Protein AF-A0A7V9NU91-F1 (afdb_monomer)

Secondary structure (DSSP, 8-state):
-GGGTTPPPP-EEEEEBTEEEETT--EEE-TTHHHHT-TT-BS-HHHHHHHHHHHHH-S----SS---HHHHHHT-HHHHHHHHHHTTTS------HHHHHHHHHHHHHHHHTT-HHHHHHHHHHHHHH--SHHHHHHHHHHHHHHHHHTT-HHHHHHHHHHHHH-TT--HHHHHHHHHHHHHHHHHTT-THHHHHHHHHHHHHTTSS-HHHHHHHHHHHHHHHHHTT-TTHHHHHHHHHHHHHHTT---HHHHHHHHHHHS-GGGSPP-

Solvent-accessible surface area (backbone atoms only — not comparable to full-atom values): 14140 Å² total; per-residue (Å²): 119,81,80,54,79,84,53,81,80,82,56,70,69,50,57,51,50,58,31,39,24,32,77,88,67,53,76,39,78,48,88,54,24,84,83,67,71,36,79,91,32,36,80,47,63,72,59,54,51,52,51,50,58,42,47,76,74,54,81,78,76,67,69,85,92,46,84,54,71,66,62,52,59,75,49,33,68,69,58,48,56,48,39,74,73,74,52,70,94,69,67,80,77,86,81,46,73,65,52,40,49,49,31,34,52,50,13,50,50,31,34,45,72,62,41,38,72,60,11,38,53,30,24,50,54,25,44,73,65,49,84,46,40,42,46,39,2,42,28,22,2,52,37,0,37,34,27,9,53,66,70,35,38,67,58,0,40,56,24,13,52,52,9,64,69,30,88,50,43,54,74,64,24,46,48,35,10,44,48,6,33,18,25,19,27,14,34,68,72,34,71,65,13,53,59,45,24,53,50,41,35,56,55,24,68,76,50,91,46,63,65,54,34,22,50,23,31,41,51,34,15,24,31,25,52,43,65,66,44,94,59,19,67,58,35,40,51,55,17,50,52,42,34,56,76,67,72,57,91,57,69,35,53,57,55,41,47,39,57,16,5,36,28,79,95,73,56,79,87,129

Structure (mmCIF, N/CA/C/O backbone):
data_AF-A0A7V9NU91-F1
#
_entry.id   AF-A0A7V9NU91-F1
#
loop_
_atom_site.group_PDB
_atom_site.id
_atom_site.type_symbol
_atom_site.label_atom_id
_atom_site.label_alt_id
_atom_site.label_comp_id
_atom_site.label_asym_id
_atom_site.label_entity_id
_atom_site.label_seq_id
_atom_site.pdbx_PDB_ins_code
_atom_site.Cartn_x
_atom_site.Cartn_y
_atom_site.Cartn_z
_atom_site.occupancy
_atom_site.B_iso_or_equiv
_atom_site.auth_seq_id
_atom_site.auth_comp_id
_atom_site.auth_asym_id
_atom_site.auth_atom_id
_atom_site.pdbx_PDB_model_num
ATOM 1 N N . MET A 1 1 ? -3.999 -12.956 32.730 1.00 48.31 1 MET A N 1
ATOM 2 C CA . MET A 1 1 ? -5.419 -13.282 32.464 1.00 48.31 1 MET A CA 1
ATOM 3 C C . MET A 1 1 ? -6.123 -14.017 33.615 1.00 48.31 1 MET A C 1
ATOM 5 O O . MET A 1 1 ? -7.341 -14.080 33.573 1.00 48.31 1 MET A O 1
ATOM 9 N N . SER A 1 2 ? -5.440 -14.523 34.657 1.00 52.78 2 SER A N 1
ATOM 10 C CA . SER A 1 2 ? -6.102 -15.233 35.776 1.00 52.78 2 SER A CA 1
ATOM 11 C C . SER A 1 2 ? -7.058 -14.370 36.614 1.00 52.78 2 SER A C 1
ATOM 13 O O . SER A 1 2 ? -7.937 -14.907 37.266 1.00 52.78 2 SER A O 1
ATOM 15 N N . THR A 1 3 ? -6.930 -13.043 36.563 1.00 48.91 3 THR A N 1
ATOM 16 C CA . THR A 1 3 ? -7.790 -12.074 37.261 1.00 48.91 3 THR A CA 1
ATOM 17 C C . THR A 1 3 ? -9.171 -11.861 36.628 1.00 48.91 3 THR A C 1
ATOM 19 O O . THR A 1 3 ? -9.983 -11.156 37.212 1.00 48.91 3 THR A O 1
ATOM 22 N N . TYR A 1 4 ? -9.461 -12.445 35.458 1.00 56.25 4 TYR A N 1
ATOM 23 C CA . TYR A 1 4 ? -10.773 -12.319 34.802 1.00 56.25 4 TYR A CA 1
ATOM 24 C C . TYR A 1 4 ? -11.750 -13.445 35.155 1.00 56.25 4 TYR A C 1
ATOM 26 O O . TYR A 1 4 ? -12.943 -13.283 34.938 1.00 56.25 4 TYR A O 1
ATOM 34 N N . ALA A 1 5 ? -11.262 -14.575 35.677 1.00 59.97 5 ALA A N 1
ATOM 35 C CA . ALA A 1 5 ? -12.090 -15.760 35.906 1.00 59.97 5 ALA A CA 1
ATOM 36 C C . ALA A 1 5 ? -13.150 -15.554 37.003 1.00 59.97 5 ALA A C 1
ATOM 38 O O . ALA A 1 5 ? -14.233 -16.122 36.908 1.00 59.97 5 ALA A O 1
ATOM 39 N N . ASP A 1 6 ? -12.851 -14.705 37.990 1.00 73.19 6 ASP A N 1
ATOM 40 C CA . ASP A 1 6 ? -13.731 -14.430 39.132 1.00 73.19 6 ASP A CA 1
ATOM 41 C C . ASP A 1 6 ? -14.497 -13.097 38.998 1.00 73.19 6 ASP A C 1
ATOM 43 O O . ASP A 1 6 ? -15.327 -12.767 39.845 1.00 73.19 6 ASP A O 1
ATOM 47 N N . ASN A 1 7 ? -14.238 -12.318 37.939 1.00 70.69 7 ASN A N 1
ATOM 48 C CA . ASN A 1 7 ? -14.927 -11.052 37.696 1.00 70.69 7 ASN A CA 1
ATOM 49 C C . ASN A 1 7 ? -16.225 -11.299 36.926 1.00 70.69 7 ASN A C 1
ATOM 51 O O . ASN A 1 7 ? -16.202 -11.772 35.790 1.00 70.69 7 ASN A O 1
ATOM 55 N N . ALA A 1 8 ? -17.357 -10.897 37.504 1.00 77.06 8 ALA A N 1
ATOM 56 C CA . ALA A 1 8 ? -18.578 -10.729 36.729 1.00 77.06 8 ALA A CA 1
ATOM 57 C C . ALA A 1 8 ? -18.380 -9.539 35.766 1.00 77.06 8 ALA A C 1
ATOM 59 O O . ALA A 1 8 ? -18.086 -8.434 36.234 1.00 77.06 8 ALA A O 1
ATOM 60 N N . PRO A 1 9 ? -18.481 -9.731 34.439 1.00 80.62 9 PRO A N 1
ATOM 61 C CA . PRO A 1 9 ? -18.325 -8.634 33.497 1.00 80.62 9 PRO A CA 1
ATOM 62 C C . PRO A 1 9 ? -19.474 -7.639 33.668 1.00 80.62 9 PRO A C 1
ATOM 64 O O . PRO A 1 9 ? -20.643 -8.020 33.655 1.00 80.62 9 PRO A O 1
ATOM 67 N N . LEU A 1 10 ? -19.136 -6.356 33.794 1.00 87.06 10 LEU A N 1
ATOM 68 C CA . LEU A 1 10 ? -20.121 -5.284 33.712 1.00 87.06 10 LEU A CA 1
ATOM 69 C C . LEU A 1 10 ? -20.549 -5.136 32.252 1.00 87.06 10 LEU A C 1
ATOM 71 O O . LEU A 1 10 ? -19.726 -4.838 31.384 1.00 87.06 10 LEU A O 1
ATOM 75 N N . ILE A 1 11 ? -21.832 -5.366 31.981 1.00 92.00 11 ILE A N 1
ATOM 76 C CA . ILE A 1 11 ? -22.403 -5.198 30.646 1.00 92.00 11 ILE A CA 1
ATOM 77 C C . ILE A 1 11 ? -22.928 -3.770 30.542 1.00 92.00 11 ILE A C 1
ATOM 79 O O . ILE A 1 11 ? -23.985 -3.450 31.079 1.00 92.00 11 ILE A O 1
ATOM 83 N N . ILE A 1 12 ? -22.160 -2.905 29.883 1.00 94.81 12 ILE A N 1
ATOM 84 C CA . ILE A 1 12 ? -22.521 -1.498 29.693 1.00 94.81 12 ILE A CA 1
ATOM 85 C C . ILE A 1 12 ? -23.554 -1.377 28.567 1.00 94.81 12 ILE A C 1
ATOM 87 O O . ILE A 1 12 ? -23.299 -1.814 27.447 1.00 94.81 12 ILE A O 1
ATOM 91 N N . GLU A 1 13 ? -24.712 -0.783 28.859 1.00 96.25 13 GLU A N 1
ATOM 92 C CA . GLU A 1 13 ? -25.796 -0.554 27.892 1.00 96.25 13 GLU A CA 1
ATOM 93 C C . GLU A 1 13 ? -25.647 0.804 27.192 1.00 96.25 13 GLU A C 1
ATOM 95 O O . GLU A 1 13 ? -25.830 0.918 25.979 1.00 96.25 13 GLU A O 1
ATOM 100 N N . ARG A 1 14 ? -25.329 1.854 27.956 1.00 96.50 14 ARG A N 1
ATOM 101 C CA . ARG A 1 14 ? -25.231 3.231 27.453 1.00 96.50 14 ARG A CA 1
ATOM 102 C C . ARG A 1 14 ? -24.254 4.057 28.285 1.00 96.50 14 ARG A C 1
ATOM 104 O O . ARG A 1 14 ? -23.753 3.604 29.308 1.00 96.50 14 ARG A O 1
ATOM 111 N N . ALA A 1 15 ? -23.997 5.286 27.860 1.00 96.75 15 ALA A N 1
ATOM 112 C CA . ALA A 1 15 ? -23.118 6.213 28.562 1.00 96.75 15 ALA A CA 1
ATOM 113 C C . ALA A 1 15 ? -23.632 7.651 28.423 1.00 96.75 15 ALA A C 1
ATOM 115 O O . ALA A 1 15 ? -24.347 7.959 27.470 1.00 96.75 15 ALA A O 1
ATOM 116 N N . GLU A 1 16 ? -23.297 8.522 29.370 1.00 95.31 16 GLU A N 1
ATOM 117 C CA . GLU A 1 16 ? -23.723 9.925 29.384 1.00 95.31 16 GLU A CA 1
ATOM 118 C C . GLU A 1 16 ? -22.664 10.782 30.081 1.00 95.31 16 GLU A C 1
ATOM 120 O O . GLU A 1 16 ? -22.310 10.537 31.237 1.00 95.31 16 GLU A O 1
ATOM 125 N N . GLY A 1 17 ? -22.152 11.807 29.395 1.00 94.38 17 GLY A N 1
ATOM 126 C CA . GLY A 1 17 ? -21.187 12.732 29.980 1.00 94.38 17 GLY A CA 1
ATOM 127 C C . GLY A 1 17 ? -19.905 12.016 30.404 1.00 94.38 17 GLY A C 1
ATOM 128 O O . GLY A 1 17 ? -19.061 11.710 29.575 1.00 94.38 17 GLY A O 1
ATOM 129 N N . ARG A 1 18 ? -19.722 11.759 31.700 1.00 95.69 18 ARG A N 1
ATOM 130 C CA . ARG A 1 18 ? -18.534 11.061 32.235 1.00 95.69 18 ARG A CA 1
ATOM 131 C C . ARG A 1 18 ? -18.875 9.716 32.868 1.00 95.69 18 ARG A C 1
ATOM 133 O O . ARG A 1 18 ? -18.060 9.172 33.602 1.00 95.69 18 ARG A O 1
ATOM 140 N N . GLU A 1 19 ? -20.073 9.199 32.622 1.00 97.00 19 GLU A N 1
ATOM 141 C CA . GLU A 1 19 ? -20.566 7.990 33.271 1.00 97.00 19 GLU A CA 1
ATOM 142 C C . GLU A 1 19 ? -20.920 6.895 32.263 1.00 97.00 19 GLU A C 1
ATOM 144 O O . GLU A 1 19 ? -21.490 7.165 31.204 1.00 97.00 19 GLU A O 1
ATOM 149 N N . LEU A 1 20 ? -20.616 5.653 32.632 1.00 96.75 20 LEU A N 1
ATOM 150 C CA . LEU A 1 20 ? -21.100 4.433 31.989 1.00 96.75 20 LEU A CA 1
ATOM 151 C C . LEU A 1 20 ? -22.319 3.924 32.762 1.00 96.75 20 LEU A C 1
ATOM 153 O O . LEU A 1 20 ? -22.364 4.030 33.988 1.00 96.75 20 LEU A O 1
ATOM 157 N N . ILE A 1 21 ? -23.298 3.372 32.053 1.00 97.44 21 ILE A N 1
ATOM 158 C CA . ILE A 1 21 ? -24.550 2.870 32.619 1.00 97.44 21 ILE A CA 1
ATOM 159 C C . ILE A 1 21 ? -24.715 1.416 32.185 1.00 97.44 21 ILE A C 1
ATOM 161 O O . ILE A 1 21 ? -24.756 1.128 30.986 1.00 97.44 21 ILE A O 1
ATOM 165 N N . ASP A 1 22 ? -24.771 0.502 33.149 1.00 96.56 22 ASP A N 1
ATOM 166 C CA . ASP A 1 22 ? -24.968 -0.920 32.865 1.00 96.56 22 ASP A CA 1
ATOM 167 C C . ASP A 1 22 ? -26.431 -1.270 32.547 1.00 96.56 22 ASP A C 1
ATOM 169 O O . ASP A 1 22 ? -27.337 -0.441 32.660 1.00 96.56 22 ASP A O 1
ATOM 173 N N . VAL A 1 23 ? -26.652 -2.515 32.123 1.00 96.12 23 VAL A N 1
ATOM 174 C CA . VAL A 1 23 ? -27.981 -3.067 31.799 1.00 96.12 23 VAL A CA 1
ATOM 175 C C . VAL A 1 23 ? -28.950 -3.113 32.988 1.00 96.12 23 VAL A C 1
ATOM 177 O O . VAL A 1 23 ? -30.158 -3.196 32.775 1.00 96.12 23 VAL A O 1
ATOM 180 N N . ASP A 1 24 ? -28.446 -3.028 34.221 1.00 94.81 24 ASP A N 1
ATOM 181 C CA . ASP A 1 24 ? -29.249 -2.976 35.447 1.00 94.81 24 ASP A CA 1
ATOM 182 C C . ASP A 1 24 ? -29.538 -1.523 35.885 1.00 94.81 24 ASP A C 1
ATOM 184 O O . ASP A 1 24 ? -30.288 -1.279 36.834 1.00 94.81 24 ASP A O 1
ATOM 188 N N . GLY A 1 25 ? -28.978 -0.537 35.174 1.00 95.69 25 GLY A N 1
ATOM 189 C CA . GLY A 1 25 ? -29.145 0.892 35.423 1.00 95.69 25 GLY A CA 1
ATOM 190 C C . GLY A 1 25 ? -28.154 1.495 36.424 1.00 95.69 25 GLY A C 1
ATOM 191 O O . GLY A 1 25 ? -28.313 2.667 36.784 1.00 95.69 25 GLY A O 1
ATOM 192 N N . ASN A 1 26 ? -27.133 0.754 36.867 1.00 96.62 26 ASN A N 1
ATOM 193 C CA . ASN A 1 26 ? -26.081 1.291 37.730 1.00 96.62 26 ASN A CA 1
ATOM 194 C C . ASN A 1 26 ? -25.188 2.255 36.941 1.00 96.62 26 ASN A C 1
ATOM 196 O O . ASN A 1 26 ? -24.849 1.999 35.786 1.00 96.62 26 ASN A O 1
ATOM 200 N N . ARG A 1 27 ? -24.787 3.362 37.578 1.00 97.38 27 ARG A N 1
ATOM 201 C CA . ARG A 1 27 ? -23.930 4.399 36.980 1.00 97.38 27 ARG A CA 1
ATOM 202 C C . ARG A 1 27 ? -22.513 4.312 37.541 1.00 97.38 27 ARG A C 1
ATOM 204 O O . ARG A 1 27 ? -22.329 4.197 38.753 1.00 97.38 27 ARG A O 1
ATOM 211 N N . TYR A 1 28 ? -21.522 4.428 36.665 1.00 95.81 28 TYR A N 1
ATOM 212 C CA . TYR A 1 28 ? -20.102 4.347 36.997 1.00 95.81 28 TYR A CA 1
ATOM 213 C C . TYR A 1 28 ? -19.362 5.544 36.416 1.00 95.81 28 TYR A C 1
ATOM 215 O O . TYR A 1 28 ? -19.435 5.775 35.214 1.00 95.81 28 TYR A O 1
ATOM 223 N N . LEU A 1 29 ? -18.600 6.269 37.237 1.00 96.62 29 LEU A N 1
ATOM 224 C CA . LEU A 1 29 ? -17.681 7.290 36.736 1.00 96.62 29 LEU A CA 1
ATOM 225 C C . LEU A 1 29 ? -16.592 6.633 35.881 1.00 96.62 29 LEU A C 1
ATOM 227 O O . LEU A 1 29 ? -15.808 5.820 36.373 1.00 96.62 29 LEU A O 1
ATOM 231 N N . ASP A 1 30 ? -16.494 7.048 34.624 1.00 95.56 30 ASP A N 1
ATOM 232 C CA . ASP A 1 30 ? -15.422 6.643 33.727 1.00 95.56 30 ASP A CA 1
ATOM 233 C C . ASP A 1 30 ? -14.174 7.501 33.961 1.00 95.56 30 ASP A C 1
ATOM 235 O O . ASP A 1 30 ? -13.886 8.472 33.257 1.00 95.56 30 ASP A O 1
ATOM 239 N N . ALA A 1 31 ? -13.422 7.140 34.998 1.00 91.25 31 ALA A N 1
ATOM 240 C CA . ALA A 1 31 ? -12.224 7.865 35.409 1.00 91.25 31 ALA A CA 1
ATOM 241 C C . ALA A 1 31 ? -11.015 7.662 34.475 1.00 91.25 31 ALA A C 1
ATOM 243 O O . ALA A 1 31 ? -9.974 8.282 34.690 1.00 91.25 31 ALA A O 1
ATOM 244 N N . ILE A 1 32 ? -11.130 6.800 33.459 1.00 87.06 32 ILE A N 1
ATOM 245 C CA . ILE A 1 32 ? -10.048 6.497 32.511 1.00 87.06 32 ILE A CA 1
ATOM 246 C C . ILE A 1 32 ? -10.442 6.775 31.059 1.00 87.06 32 ILE A C 1
ATOM 248 O O . ILE A 1 32 ? -9.720 6.371 30.151 1.00 87.06 32 ILE A O 1
ATOM 252 N N . SER A 1 33 ? -11.573 7.450 30.824 1.00 87.00 33 SER A N 1
ATOM 253 C CA . SER A 1 33 ? -12.079 7.762 29.478 1.00 87.00 33 SER A CA 1
ATOM 254 C C . SER A 1 33 ? -12.135 6.531 28.563 1.00 87.00 33 SER A C 1
ATOM 256 O O . SER A 1 33 ? -11.692 6.587 27.415 1.00 87.00 33 SER A O 1
ATOM 258 N N . SER A 1 34 ? -12.595 5.400 29.108 1.00 83.62 34 SER A N 1
ATOM 259 C CA . SER A 1 34 ? -12.756 4.129 28.397 1.00 83.62 34 SER A CA 1
ATOM 260 C C . SER A 1 34 ? -11.503 3.734 27.614 1.00 83.62 34 SER A C 1
ATOM 262 O O . SER A 1 34 ? -11.552 3.500 26.412 1.00 83.62 34 SER A O 1
ATOM 264 N N . LEU A 1 35 ? -10.371 3.664 28.325 1.00 83.00 35 LEU A N 1
ATOM 265 C CA . LEU A 1 35 ? -9.021 3.484 27.769 1.00 83.00 35 LEU A CA 1
ATOM 266 C C . LEU A 1 35 ? -8.504 4.708 27.003 1.00 83.00 35 LEU A C 1
ATOM 268 O O . LEU A 1 35 ? -7.857 4.579 25.968 1.00 83.00 35 LEU A O 1
ATOM 272 N N . TRP A 1 36 ? -8.722 5.893 27.572 1.00 83.56 36 TRP A N 1
ATOM 273 C CA . TRP A 1 36 ? -8.162 7.170 27.120 1.00 83.56 36 TRP A CA 1
ATOM 274 C C . TRP A 1 36 ? -8.704 7.681 25.776 1.00 83.56 36 TRP A C 1
ATOM 276 O O . TRP A 1 36 ? -8.143 8.624 25.225 1.00 83.56 36 TRP A O 1
ATOM 286 N N . VAL A 1 37 ? -9.798 7.109 25.259 1.00 75.06 37 VAL A N 1
ATOM 287 C CA . VAL A 1 37 ? -10.361 7.457 23.939 1.00 75.06 37 VAL A CA 1
ATOM 288 C C . VAL A 1 37 ? -11.540 8.431 24.006 1.00 75.06 37 VAL A C 1
ATOM 290 O O . VAL A 1 37 ? -11.790 9.149 23.044 1.00 75.06 37 VAL A O 1
ATOM 293 N N . THR A 1 38 ? -12.251 8.517 25.135 1.00 87.19 38 THR A N 1
ATOM 294 C CA . THR A 1 38 ? -13.424 9.402 25.298 1.00 87.19 38 THR A CA 1
ATOM 295 C C . THR A 1 38 ? -13.102 10.634 26.146 1.00 87.19 38 THR A C 1
ATOM 297 O O . THR A 1 38 ? -13.771 10.919 27.140 1.00 87.19 38 THR A O 1
ATOM 300 N N . THR A 1 39 ? -12.047 11.367 25.787 1.00 87.31 39 THR A N 1
ATOM 301 C CA . THR A 1 39 ? -11.505 12.485 26.590 1.00 87.31 39 THR A CA 1
ATOM 302 C C . THR A 1 39 ? -12.476 13.657 26.763 1.00 87.31 39 THR A C 1
ATOM 304 O O . THR A 1 39 ? -12.453 14.334 27.792 1.00 87.31 39 THR A O 1
ATOM 307 N N . LEU A 1 40 ? -13.365 13.876 25.791 1.00 89.62 40 LEU A N 1
ATOM 308 C CA . LEU A 1 40 ? -14.430 14.886 25.856 1.00 89.62 40 LEU A CA 1
ATOM 309 C C . LEU A 1 40 ? -15.681 14.397 26.608 1.00 89.62 40 LEU A C 1
ATOM 311 O O . LEU A 1 40 ? -16.587 15.184 26.879 1.00 89.62 40 LEU A O 1
ATOM 315 N N . GLY A 1 41 ? -15.711 13.119 26.990 1.00 91.75 41 GLY A N 1
ATOM 316 C CA . GLY A 1 41 ? -16.874 12.438 27.540 1.00 91.75 41 GLY A CA 1
ATOM 317 C C . GLY A 1 41 ? -17.636 11.611 26.503 1.00 91.75 41 GLY A C 1
ATOM 318 O O . GLY A 1 41 ? -17.315 11.575 25.317 1.00 91.75 41 GLY A O 1
ATOM 319 N N . HIS A 1 42 ? -18.651 10.911 26.988 1.00 96.12 42 HIS A N 1
ATOM 320 C CA . HIS A 1 42 ? -19.539 10.045 26.228 1.00 96.12 42 HIS A CA 1
ATOM 321 C C . HIS A 1 42 ? -20.731 10.816 25.664 1.00 96.12 42 HIS A C 1
ATOM 323 O O . HIS A 1 42 ? -21.287 11.680 26.346 1.00 96.12 42 HIS A O 1
ATOM 329 N N . ARG A 1 43 ? -21.173 10.429 24.457 1.00 94.88 43 ARG A N 1
ATOM 330 C CA . ARG A 1 43 ? -22.374 10.961 23.778 1.00 94.88 43 ARG A CA 1
ATOM 331 C C . ARG A 1 43 ? -22.361 12.492 23.639 1.00 94.88 43 ARG A C 1
ATOM 333 O O . ARG A 1 43 ? -23.333 13.161 23.978 1.00 94.88 43 ARG A O 1
ATOM 340 N N . VAL A 1 44 ? -21.238 13.044 23.177 1.00 96.00 44 VAL A N 1
ATOM 341 C CA . VAL A 1 44 ? -21.111 14.477 22.875 1.00 96.00 44 VAL A CA 1
ATOM 342 C C . VAL A 1 44 ? -22.043 14.806 21.698 1.00 96.00 44 VAL A C 1
ATOM 344 O O . VAL A 1 44 ? -21.810 14.263 20.613 1.00 96.00 44 VAL A O 1
ATOM 347 N N . PRO A 1 45 ? -23.082 15.648 21.878 1.00 94.38 45 PRO A N 1
ATOM 348 C CA . PRO A 1 45 ? -24.110 15.872 20.858 1.00 94.38 45 PRO A CA 1
ATOM 349 C C . PRO A 1 45 ? -23.542 16.280 19.498 1.00 94.38 45 PRO A C 1
ATOM 351 O O . PRO A 1 45 ? -23.924 15.716 18.478 1.00 94.38 45 PRO A O 1
ATOM 354 N N . GLU A 1 46 ? -22.562 17.181 19.490 1.00 92.50 46 GLU A N 1
ATOM 355 C CA . GLU A 1 46 ? -21.929 17.689 18.275 1.00 92.50 46 GLU A CA 1
ATOM 356 C C . GLU A 1 46 ? -21.190 16.588 17.496 1.00 92.50 46 GLU A C 1
ATOM 358 O O . GLU A 1 46 ? -21.241 16.561 16.267 1.00 92.50 46 GLU A O 1
ATOM 363 N N . LEU A 1 47 ? -20.532 15.653 18.195 1.00 92.19 47 LEU A N 1
ATOM 364 C CA . LEU A 1 47 ? -19.833 14.526 17.562 1.00 92.19 47 LEU A CA 1
ATOM 365 C C . LEU A 1 47 ? -20.813 13.474 17.044 1.00 92.19 47 LEU A C 1
ATOM 367 O O . LEU A 1 47 ? -20.622 12.922 15.961 1.00 92.19 47 LEU A O 1
ATOM 371 N N . ASP A 1 48 ? -21.865 13.203 17.814 1.00 95.50 48 ASP A N 1
ATOM 372 C CA . ASP A 1 48 ? -22.911 12.268 17.416 1.00 95.50 48 ASP A CA 1
ATOM 373 C C . ASP A 1 48 ? -23.655 12.750 16.167 1.00 95.50 48 ASP A C 1
ATOM 375 O O . ASP A 1 48 ? -23.943 11.951 15.275 1.00 95.50 48 ASP A O 1
ATOM 379 N N . ASP A 1 49 ? -23.962 14.045 16.096 1.00 96.38 49 ASP A N 1
ATOM 380 C CA . ASP A 1 49 ? -24.649 14.642 14.953 1.00 96.38 49 ASP A CA 1
ATOM 381 C C . ASP A 1 49 ? -23.751 14.662 13.712 1.00 96.38 49 ASP A C 1
ATOM 383 O O . ASP A 1 49 ? -24.199 14.245 12.644 1.00 96.38 49 ASP A O 1
ATOM 387 N N . ALA A 1 50 ? -22.468 15.016 13.855 1.00 89.06 50 ALA A N 1
ATOM 388 C CA . ALA A 1 50 ? -21.502 14.946 12.757 1.00 89.06 50 ALA A CA 1
ATOM 389 C C . ALA A 1 50 ? -21.342 13.514 12.208 1.00 89.06 50 ALA A C 1
ATOM 391 O O . ALA A 1 50 ? -21.298 13.311 10.991 1.00 89.06 50 ALA A O 1
ATOM 392 N N . LEU A 1 51 ? -21.302 12.507 13.091 1.00 92.94 51 LEU A N 1
ATOM 393 C CA . LEU A 1 51 ? -21.240 11.101 12.691 1.00 92.94 51 LEU A CA 1
ATOM 394 C C . LEU A 1 51 ? -22.494 10.682 11.913 1.00 92.94 51 LEU A C 1
ATOM 396 O O . LEU A 1 51 ? -22.370 10.054 10.860 1.00 92.94 51 LEU A O 1
ATOM 400 N N . ARG A 1 52 ? -23.691 11.030 12.405 1.00 96.62 52 ARG A N 1
ATOM 401 C CA . ARG A 1 52 ? -24.956 10.732 11.710 1.00 96.62 52 ARG A CA 1
ATOM 402 C C . ARG A 1 52 ? -25.006 11.398 10.343 1.00 96.62 52 ARG A C 1
ATOM 404 O O . ARG A 1 52 ? -25.264 10.718 9.358 1.00 96.62 52 ARG A O 1
ATOM 411 N N . GLU A 1 53 ? -24.672 12.684 10.270 1.00 94.25 53 GLU A N 1
ATOM 412 C CA . GLU A 1 53 ? -24.658 13.436 9.013 1.00 94.25 53 GLU A CA 1
ATOM 413 C C . GLU A 1 53 ? -23.679 12.832 7.995 1.00 94.25 53 GLU A C 1
ATOM 415 O O . GLU A 1 53 ? -23.940 12.813 6.789 1.00 94.25 53 GLU A O 1
ATOM 420 N N . GLN A 1 54 ? -22.528 12.335 8.453 1.00 90.62 54 GLN A N 1
ATOM 421 C CA . GLN A 1 54 ? -21.588 11.646 7.576 1.00 90.62 54 GLN A CA 1
ATOM 422 C C . GLN A 1 54 ? -22.147 10.301 7.100 1.00 90.62 54 GLN A C 1
ATOM 424 O O . GLN A 1 54 ? -22.090 10.019 5.905 1.00 90.62 54 GLN A O 1
ATOM 429 N N . VAL A 1 55 ? -22.714 9.487 7.993 1.00 96.19 55 VAL A N 1
ATOM 430 C CA . VAL A 1 55 ? -23.256 8.163 7.644 1.00 96.19 55 VAL A CA 1
ATOM 431 C C . VAL A 1 55 ? -24.473 8.260 6.720 1.00 96.19 55 VAL A C 1
ATOM 433 O O . VAL A 1 55 ? -24.583 7.450 5.799 1.00 96.19 55 VAL A O 1
ATOM 436 N N . ASP A 1 56 ? -25.320 9.277 6.894 1.00 96.00 56 ASP A N 1
ATOM 437 C CA . ASP A 1 56 ? -26.458 9.560 6.007 1.00 96.00 56 ASP A CA 1
ATOM 438 C C . ASP A 1 56 ? -26.013 9.903 4.575 1.00 96.00 56 ASP A C 1
ATOM 440 O O . ASP A 1 56 ? -26.752 9.669 3.617 1.00 96.00 56 ASP A O 1
ATOM 444 N N . ARG A 1 57 ? -24.793 10.433 4.411 1.00 90.88 57 ARG A N 1
ATOM 445 C CA . ARG A 1 57 ? -24.175 10.670 3.099 1.00 90.88 57 ARG A CA 1
ATOM 446 C C . ARG A 1 57 ? -23.480 9.418 2.576 1.00 90.88 57 ARG A C 1
ATOM 448 O O . ARG A 1 57 ? -23.768 8.968 1.469 1.00 90.88 57 ARG A O 1
ATOM 455 N N . ILE A 1 58 ? -22.525 8.896 3.345 1.00 87.88 58 ILE A N 1
ATOM 456 C CA . ILE A 1 58 ? -21.724 7.717 3.013 1.00 87.88 58 ILE A CA 1
ATOM 457 C C . ILE A 1 58 ? -20.988 7.187 4.253 1.00 87.88 58 ILE A C 1
ATOM 459 O O . ILE A 1 58 ? -20.210 7.898 4.890 1.00 87.88 58 ILE A O 1
ATOM 463 N N . ALA A 1 59 ? -21.174 5.900 4.558 1.00 87.31 59 ALA A N 1
ATOM 464 C CA . ALA A 1 59 ? -20.475 5.237 5.662 1.00 87.31 59 ALA A CA 1
ATOM 465 C C . ALA A 1 59 ? -19.010 4.893 5.333 1.00 87.31 59 ALA A C 1
ATOM 467 O O . ALA A 1 59 ? -18.155 4.906 6.214 1.00 87.31 59 ALA A O 1
ATOM 468 N N . HIS A 1 60 ? -18.713 4.570 4.071 1.00 86.56 60 HIS A N 1
ATOM 469 C CA . HIS A 1 60 ? -17.366 4.228 3.626 1.00 86.56 60 HIS A CA 1
ATOM 470 C C . HIS A 1 60 ? -17.185 4.504 2.132 1.00 86.56 60 HIS A C 1
ATOM 472 O O . HIS A 1 60 ? -18.032 4.143 1.317 1.00 86.56 60 HIS A O 1
ATOM 478 N N . SER A 1 61 ? -16.042 5.086 1.784 1.00 74.00 61 SER A N 1
ATOM 479 C CA . SER A 1 61 ? -15.482 5.085 0.433 1.00 74.00 61 SER A CA 1
ATOM 480 C C . SER A 1 61 ? -14.032 4.642 0.545 1.00 74.00 61 SER A C 1
ATOM 482 O O . SER A 1 61 ? -13.359 4.971 1.524 1.00 74.00 61 SER A O 1
ATOM 484 N N . THR A 1 62 ? -13.561 3.874 -0.434 1.00 66.50 62 THR A N 1
ATOM 485 C CA . THR A 1 62 ? -12.147 3.506 -0.485 1.00 66.50 62 THR A CA 1
ATOM 486 C C . THR A 1 62 ? -11.289 4.763 -0.625 1.00 66.50 62 THR A C 1
ATOM 488 O O . THR A 1 62 ? -11.675 5.688 -1.334 1.00 66.50 62 THR A O 1
ATOM 491 N N . LEU A 1 63 ? -10.126 4.788 0.024 1.00 59.75 63 LEU A N 1
ATOM 492 C CA . LEU A 1 63 ? -9.080 5.788 -0.225 1.00 59.75 63 LEU A CA 1
ATOM 493 C C . LEU A 1 63 ? -8.003 5.262 -1.192 1.00 59.75 63 LEU A C 1
ATOM 495 O O . LEU A 1 63 ? -6.992 5.913 -1.429 1.00 59.75 63 LEU A O 1
ATOM 499 N N . LEU A 1 64 ? -8.225 4.085 -1.790 1.00 52.00 64 LEU A N 1
ATOM 500 C CA . LEU A 1 64 ? -7.362 3.513 -2.824 1.00 52.00 64 LEU A CA 1
ATOM 501 C C . LEU A 1 64 ? -7.685 4.175 -4.172 1.00 52.00 64 LEU A C 1
ATOM 503 O O . LEU A 1 64 ? -8.538 3.692 -4.916 1.00 52.00 64 LEU A O 1
ATOM 507 N N . GLY A 1 65 ? -7.061 5.328 -4.430 1.00 41.19 65 GLY A N 1
ATOM 508 C CA . GLY A 1 65 ? -7.239 6.120 -5.658 1.00 41.19 65 GLY A CA 1
ATOM 509 C C . GLY A 1 65 ? -8.445 7.069 -5.657 1.00 41.19 65 GLY A C 1
ATOM 510 O O . GLY A 1 65 ? -8.680 7.757 -6.643 1.00 41.19 65 GLY A O 1
ATOM 511 N N . ASN A 1 66 ? -9.196 7.136 -4.554 1.00 54.44 66 ASN A N 1
ATOM 512 C CA . ASN A 1 66 ? -10.335 8.037 -4.367 1.00 54.44 66 ASN A CA 1
ATOM 513 C C . ASN A 1 66 ? -10.152 8.873 -3.088 1.00 54.44 66 ASN A C 1
ATOM 515 O O . ASN A 1 66 ? -9.312 8.564 -2.246 1.00 54.44 66 ASN A O 1
ATOM 519 N N . GLY A 1 67 ? -10.958 9.921 -2.921 1.00 63.03 67 GLY A N 1
ATOM 520 C CA . GLY A 1 67 ? -10.995 10.747 -1.711 1.00 63.03 67 GLY A CA 1
ATOM 521 C C . GLY A 1 67 ? -12.416 10.909 -1.174 1.00 63.03 67 GLY A C 1
ATOM 522 O O . GLY A 1 67 ? -13.390 10.593 -1.857 1.00 63.03 67 GLY A O 1
ATOM 523 N N . ASN A 1 68 ? -12.551 11.440 0.043 1.00 74.88 68 ASN A N 1
ATOM 524 C CA . ASN A 1 68 ? -13.845 11.868 0.571 1.00 74.88 68 ASN A CA 1
ATOM 525 C C . ASN A 1 68 ? -13.747 13.200 1.313 1.00 74.88 68 ASN A C 1
ATOM 527 O O . ASN A 1 68 ? -12.696 13.583 1.823 1.00 74.88 68 ASN A O 1
ATOM 531 N N . VAL A 1 69 ? -14.876 13.905 1.351 1.00 72.88 69 VAL A N 1
ATOM 532 C CA . VAL A 1 69 ? -14.972 15.273 1.871 1.00 72.88 69 VAL A CA 1
ATOM 533 C C . VAL A 1 69 ? -14.542 15.351 3.336 1.00 72.88 69 VAL A C 1
ATOM 535 O O . VAL A 1 69 ? -13.789 16.253 3.683 1.00 72.88 69 VAL A O 1
ATOM 538 N N . ALA A 1 70 ? -14.949 14.389 4.170 1.00 71.25 70 ALA A N 1
ATOM 539 C CA . ALA A 1 70 ? -14.582 14.368 5.582 1.00 71.25 70 ALA A CA 1
ATOM 540 C C . ALA A 1 70 ? -13.066 14.222 5.776 1.00 71.25 70 ALA A C 1
ATOM 542 O O . ALA A 1 70 ? -12.492 14.963 6.564 1.00 71.25 70 ALA A O 1
ATOM 543 N N . ALA A 1 71 ? -12.402 13.340 5.022 1.00 67.12 71 ALA A N 1
ATOM 544 C CA . ALA A 1 71 ? -10.949 13.173 5.069 1.00 67.12 71 ALA A CA 1
ATOM 545 C C . ALA A 1 71 ? -10.197 14.441 4.621 1.00 67.12 71 ALA A C 1
ATOM 547 O O . ALA A 1 71 ? -9.215 14.821 5.250 1.00 67.12 71 ALA A O 1
ATOM 548 N N . ILE A 1 72 ? -10.690 15.133 3.588 1.00 62.06 72 ILE A N 1
ATOM 549 C CA . ILE A 1 72 ? -10.117 16.408 3.117 1.00 62.06 72 ILE A CA 1
ATOM 550 C C . ILE A 1 72 ? -10.312 17.523 4.157 1.00 62.06 72 ILE A C 1
ATOM 552 O O . ILE A 1 72 ? -9.417 18.332 4.372 1.00 62.06 72 ILE A O 1
ATOM 556 N N . GLN A 1 73 ? -11.478 17.573 4.806 1.00 60.88 73 GLN A N 1
ATOM 557 C CA . GLN A 1 73 ? -11.810 18.585 5.814 1.00 60.88 73 GLN A CA 1
ATOM 558 C C . GLN A 1 73 ? -11.086 18.360 7.149 1.00 60.88 73 GLN A C 1
ATOM 560 O O . GLN A 1 73 ? -10.627 19.325 7.753 1.00 60.88 73 GLN A O 1
ATOM 565 N N . LEU A 1 74 ? -10.972 17.106 7.606 1.00 56.94 74 LEU A N 1
ATOM 566 C CA . LEU A 1 74 ? -10.156 16.723 8.769 1.00 56.94 74 LEU A CA 1
ATOM 567 C C . LEU A 1 74 ? -8.671 16.976 8.511 1.00 56.94 74 LEU A C 1
ATOM 569 O O . LEU A 1 74 ? -7.953 17.389 9.415 1.00 56.94 74 LEU A O 1
ATOM 573 N N . GLY A 1 75 ? -8.228 16.756 7.275 1.00 48.16 75 GLY A N 1
ATOM 574 C CA . GLY A 1 75 ? -6.887 17.077 6.807 1.00 48.16 75 GLY A CA 1
ATOM 575 C C . GLY A 1 75 ? -6.691 18.544 6.424 1.00 48.16 75 GLY A C 1
ATOM 576 O O . GLY A 1 75 ? -5.899 18.771 5.516 1.00 48.16 75 GLY A O 1
ATOM 577 N N . ASP A 1 76 ? -7.418 19.486 7.058 1.00 51.38 76 ASP A N 1
ATOM 578 C CA . ASP A 1 76 ? -7.446 20.943 6.807 1.00 51.38 76 ASP A CA 1
ATOM 579 C C . ASP A 1 76 ? -6.284 21.399 5.924 1.00 51.38 76 ASP A C 1
ATOM 581 O O . ASP A 1 76 ? -5.146 21.481 6.375 1.00 51.38 76 ASP A O 1
ATOM 585 N N . ALA A 1 77 ? -6.566 21.664 4.649 1.00 47.94 77 ALA A N 1
ATOM 586 C CA . ALA A 1 77 ? -5.536 21.893 3.643 1.00 47.94 77 ALA A CA 1
ATOM 587 C C . ALA A 1 77 ? -4.572 23.045 3.997 1.00 47.94 77 ALA A C 1
ATOM 589 O O . ALA A 1 77 ? -3.409 23.011 3.592 1.00 47.94 77 ALA A O 1
ATOM 590 N N . GLU A 1 78 ? -5.006 24.043 4.777 1.00 45.28 78 GLU A N 1
ATOM 591 C CA . GLU A 1 78 ? -4.156 25.156 5.219 1.00 45.28 78 GLU A CA 1
ATOM 592 C C . GLU A 1 78 ? -3.348 24.773 6.472 1.00 45.28 78 GLU A C 1
ATOM 594 O O . GLU A 1 78 ? -2.166 25.110 6.586 1.00 45.28 78 GLU A O 1
ATOM 599 N N . MET A 1 79 ? -3.947 24.002 7.385 1.00 48.94 79 MET A N 1
ATOM 600 C CA . MET A 1 79 ? -3.285 23.473 8.585 1.00 48.94 79 MET A CA 1
ATOM 601 C C . MET A 1 79 ? -2.288 22.351 8.253 1.00 48.94 79 MET A C 1
ATOM 603 O O . MET A 1 79 ? -1.199 22.325 8.820 1.00 48.94 79 MET A O 1
ATOM 607 N N . ALA A 1 80 ? -2.595 21.494 7.279 1.00 46.41 80 ALA A N 1
ATOM 608 C CA . ALA A 1 80 ? -1.708 20.487 6.707 1.00 46.41 80 ALA A CA 1
ATOM 609 C C . ALA A 1 80 ? -0.511 21.153 6.016 1.00 46.41 80 ALA A C 1
ATOM 611 O O . ALA A 1 80 ? 0.636 20.797 6.282 1.00 46.41 80 ALA A O 1
ATOM 612 N N . ARG A 1 81 ? -0.755 22.198 5.211 1.00 46.62 81 ARG A N 1
ATOM 613 C CA . ARG A 1 81 ? 0.306 22.996 4.572 1.00 46.62 81 ARG A CA 1
ATOM 614 C C . ARG A 1 81 ? 1.183 23.738 5.587 1.00 46.62 81 ARG A C 1
ATOM 616 O O . ARG A 1 81 ? 2.386 23.871 5.366 1.00 46.62 81 ARG A O 1
ATOM 623 N N . SER A 1 82 ? 0.599 24.219 6.684 1.00 45.41 82 SER A N 1
ATOM 624 C CA . SER A 1 82 ? 1.314 24.874 7.787 1.00 45.41 82 SER A CA 1
ATOM 625 C C . SER A 1 82 ? 2.167 23.879 8.593 1.00 45.41 82 SER A C 1
ATOM 627 O O . SER A 1 82 ? 3.358 24.108 8.793 1.00 45.41 82 SER A O 1
ATOM 629 N N . ALA A 1 83 ? 1.610 22.722 8.966 1.00 42.31 83 ALA A N 1
ATOM 630 C CA . ALA A 1 83 ? 2.300 21.679 9.731 1.00 42.31 83 ALA A CA 1
ATOM 631 C C . ALA A 1 83 ? 3.465 21.026 8.961 1.00 42.31 83 ALA A C 1
ATOM 633 O O . ALA A 1 83 ? 4.520 20.771 9.550 1.00 42.31 83 ALA A O 1
ATOM 634 N N . LEU A 1 84 ? 3.309 20.828 7.644 1.00 44.97 84 LEU A N 1
ATOM 635 C CA . LEU A 1 84 ? 4.364 20.345 6.741 1.00 44.97 84 LEU A CA 1
ATOM 636 C C . LEU A 1 84 ? 5.553 21.309 6.634 1.00 44.97 84 LEU A C 1
ATOM 638 O O . LEU A 1 84 ? 6.673 20.863 6.416 1.00 44.97 84 LEU A O 1
ATOM 642 N N . ASN A 1 85 ? 5.341 22.615 6.828 1.00 49.12 85 ASN A N 1
ATOM 643 C CA . ASN A 1 85 ? 6.403 23.614 6.698 1.00 49.12 85 ASN A CA 1
ATOM 644 C C . ASN A 1 85 ? 7.078 24.010 8.019 1.00 49.12 85 ASN A C 1
ATOM 646 O O . ASN A 1 85 ? 8.133 24.643 7.962 1.00 49.12 85 ASN A O 1
ATOM 650 N N . SER A 1 86 ? 6.522 23.684 9.195 1.00 42.59 86 SER A N 1
ATOM 651 C CA . SER A 1 86 ? 7.120 24.165 10.452 1.00 42.59 86 SER A CA 1
ATOM 652 C C . SER A 1 86 ? 7.254 23.184 11.617 1.00 42.59 86 SER A C 1
ATOM 654 O O . SER A 1 86 ? 8.057 23.489 12.493 1.00 42.59 86 SER A O 1
ATOM 656 N N . GLU A 1 87 ? 6.564 22.034 11.684 1.00 41.97 87 GLU A N 1
ATOM 657 C CA . GLU A 1 87 ? 6.607 21.215 12.922 1.00 41.97 87 GLU A CA 1
ATOM 658 C C . GLU A 1 87 ? 6.657 19.681 12.773 1.00 41.97 87 GLU A C 1
ATOM 660 O O . GLU A 1 87 ? 6.782 18.985 13.783 1.00 41.97 87 GLU A O 1
ATOM 665 N N . LEU A 1 88 ? 6.684 19.112 11.562 1.00 42.47 88 LEU A N 1
ATOM 666 C CA . LEU A 1 88 ? 6.875 17.656 11.398 1.00 42.47 88 LEU A CA 1
ATOM 667 C C . LEU A 1 88 ? 8.288 17.150 11.751 1.00 42.47 88 LEU A C 1
ATOM 669 O O . LEU A 1 88 ? 8.485 15.952 11.920 1.00 42.47 88 LEU A O 1
ATOM 673 N N . ALA A 1 89 ? 9.253 18.042 11.988 1.00 44.41 89 ALA A N 1
ATOM 674 C CA . ALA A 1 89 ? 10.581 17.662 12.475 1.00 44.41 89 ALA A CA 1
ATOM 675 C C . ALA A 1 89 ? 10.599 17.177 13.946 1.00 44.41 89 ALA A C 1
ATOM 677 O O . ALA A 1 89 ? 11.635 16.701 14.413 1.00 44.41 89 ALA A O 1
ATOM 678 N N . THR A 1 90 ? 9.490 17.298 14.694 1.00 41.62 90 THR A N 1
ATOM 679 C CA . THR A 1 90 ? 9.498 17.088 16.160 1.00 41.62 90 THR A CA 1
ATOM 680 C C . THR A 1 90 ? 8.373 16.218 16.728 1.00 41.62 90 THR A C 1
ATOM 682 O O . THR A 1 90 ? 8.384 15.938 17.931 1.00 41.62 90 THR A O 1
ATOM 685 N N . ALA A 1 91 ? 7.423 15.745 15.917 1.00 42.09 91 ALA A N 1
ATOM 686 C CA . ALA A 1 91 ? 6.383 14.837 16.397 1.00 42.09 91 ALA A CA 1
ATOM 687 C C . ALA A 1 91 ? 6.970 13.432 16.627 1.00 42.09 91 ALA A C 1
ATOM 689 O O . ALA A 1 91 ? 7.416 12.760 15.702 1.00 42.09 91 ALA A O 1
ATOM 690 N N . ARG A 1 92 ? 6.996 12.976 17.885 1.00 41.38 92 ARG A N 1
ATOM 691 C CA . ARG A 1 92 ? 7.358 11.592 18.220 1.00 41.38 92 ARG A CA 1
ATOM 692 C C . ARG A 1 92 ? 6.298 10.642 17.655 1.00 41.38 92 ARG A C 1
ATOM 694 O O . ARG A 1 92 ? 5.195 10.591 18.194 1.00 41.38 92 ARG A O 1
ATOM 701 N N . MET A 1 93 ? 6.678 9.876 16.634 1.00 47.72 93 MET A N 1
ATOM 702 C CA . MET A 1 93 ? 5.936 8.727 16.103 1.00 47.72 93 MET A CA 1
ATOM 703 C C . MET A 1 93 ? 5.544 7.786 17.255 1.00 47.72 93 MET A C 1
ATOM 705 O O . MET A 1 93 ? 6.407 7.364 18.033 1.00 47.72 93 MET A O 1
ATOM 709 N N . MET A 1 94 ? 4.254 7.468 17.395 1.00 47.88 94 MET A N 1
ATOM 710 C CA . MET A 1 94 ? 3.754 6.560 18.443 1.00 47.88 94 MET A CA 1
ATOM 711 C C . MET A 1 94 ? 3.729 5.091 17.982 1.00 47.88 94 MET A C 1
ATOM 713 O O . MET A 1 94 ? 3.294 4.224 18.741 1.00 47.88 94 MET A O 1
ATOM 717 N N . GLY A 1 95 ? 4.227 4.799 16.774 1.00 53.78 95 GLY A N 1
ATOM 718 C CA . GLY A 1 95 ? 4.289 3.448 16.209 1.00 53.78 95 GLY A CA 1
ATOM 719 C C . GLY A 1 95 ? 2.917 2.928 15.778 1.00 53.78 95 GLY A C 1
ATOM 720 O O . GLY A 1 95 ? 2.646 1.730 15.865 1.00 53.78 95 GLY A O 1
ATOM 721 N N . THR A 1 96 ? 2.018 3.831 15.386 1.00 60.47 96 THR A N 1
ATOM 722 C CA . THR A 1 96 ? 0.663 3.490 14.938 1.00 60.47 96 THR A CA 1
ATOM 723 C C . THR A 1 96 ? 0.641 3.097 13.458 1.00 60.47 96 THR A C 1
ATOM 725 O O . THR A 1 96 ? 1.598 3.317 12.723 1.00 60.47 96 THR A O 1
ATOM 728 N N . VAL A 1 97 ? -0.477 2.533 12.986 1.00 58.81 97 VAL A N 1
ATOM 729 C CA . VAL A 1 97 ? -0.685 2.274 11.546 1.00 58.81 97 VAL A CA 1
ATOM 730 C C . VAL A 1 97 ? -0.623 3.574 10.732 1.00 58.81 97 VAL A C 1
ATOM 732 O O . VAL A 1 97 ? -0.069 3.571 9.640 1.00 58.81 97 VAL A O 1
ATOM 735 N N . ALA A 1 98 ? -1.130 4.683 11.280 1.00 62.84 98 ALA A N 1
ATOM 736 C CA . ALA A 1 98 ? -1.138 5.981 10.609 1.00 62.84 98 ALA A CA 1
ATOM 737 C C . ALA A 1 98 ? 0.274 6.568 10.442 1.00 62.84 98 ALA A C 1
ATOM 739 O O . ALA A 1 98 ? 0.584 7.100 9.382 1.00 62.84 98 ALA A O 1
ATOM 740 N N . ASP A 1 99 ? 1.142 6.415 11.448 1.00 65.38 99 ASP A N 1
ATOM 741 C CA . ASP A 1 99 ? 2.559 6.808 11.357 1.00 65.38 99 ASP A CA 1
ATOM 742 C C . ASP A 1 99 ? 3.250 6.061 10.204 1.00 65.38 99 ASP A C 1
ATOM 744 O O . ASP A 1 99 ? 3.957 6.639 9.382 1.00 65.38 99 ASP A O 1
ATOM 748 N N . HIS A 1 100 ? 2.948 4.768 10.104 1.00 66.50 100 HIS A N 1
ATOM 749 C CA . HIS A 1 100 ? 3.456 3.865 9.083 1.00 66.50 100 HIS A CA 1
ATOM 750 C C . HIS A 1 100 ? 3.0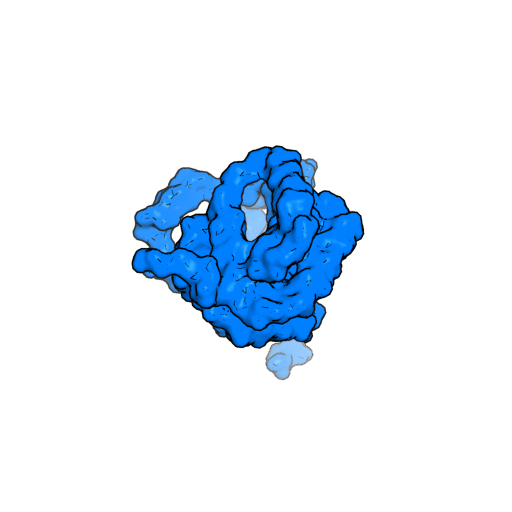41 4.261 7.661 1.00 66.50 100 HIS A C 1
ATOM 752 O O . HIS A 1 100 ? 3.851 4.194 6.731 1.00 66.50 100 HIS A O 1
ATOM 758 N N . GLU A 1 101 ? 1.771 4.643 7.499 1.00 69.00 101 GLU A N 1
ATOM 759 C CA . GLU A 1 101 ? 1.207 5.119 6.236 1.00 69.00 101 GLU A CA 1
ATOM 760 C C . GLU A 1 101 ? 1.749 6.500 5.865 1.00 69.00 101 GLU A C 1
ATOM 762 O O . GLU A 1 101 ? 2.053 6.723 4.696 1.00 69.00 101 GLU A O 1
ATOM 767 N N . LEU A 1 102 ? 1.934 7.399 6.836 1.00 69.44 102 LEU A N 1
ATOM 768 C CA . LEU A 1 102 ? 2.506 8.728 6.610 1.00 69.44 102 LEU A CA 1
ATOM 769 C C . LEU A 1 102 ? 3.961 8.657 6.143 1.00 69.44 102 LEU A C 1
ATOM 771 O O . LEU A 1 102 ? 4.297 9.284 5.140 1.00 69.44 102 LEU A O 1
ATOM 775 N N . GLU A 1 103 ? 4.809 7.873 6.816 1.00 75.38 103 GLU A N 1
ATOM 776 C CA . GLU A 1 103 ? 6.203 7.680 6.390 1.00 75.38 103 GLU A CA 1
ATOM 777 C C . GLU A 1 103 ? 6.275 7.063 4.994 1.00 75.38 103 GLU A C 1
ATOM 779 O O . GLU A 1 103 ? 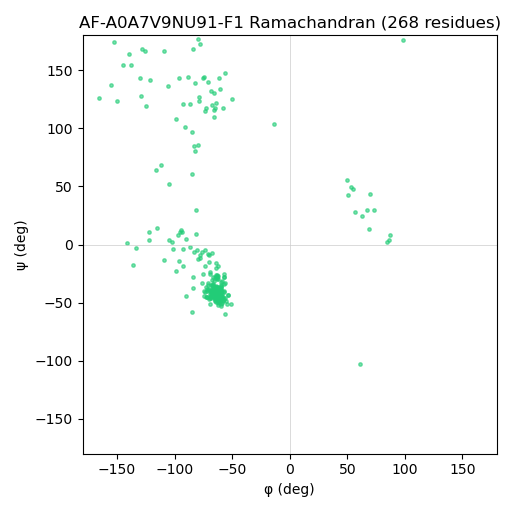7.094 7.464 4.168 1.00 75.38 103 GLU A O 1
ATOM 784 N N . LEU A 1 104 ? 5.395 6.104 4.702 1.00 74.56 104 LEU A N 1
ATOM 785 C CA . LEU A 1 104 ? 5.438 5.427 3.420 1.00 74.56 104 LEU A CA 1
ATOM 786 C C . LEU A 1 104 ? 4.903 6.282 2.269 1.00 74.56 104 LEU A C 1
ATOM 788 O O . LEU A 1 104 ? 5.521 6.324 1.210 1.00 74.56 104 LEU A O 1
ATOM 792 N N . LEU A 1 105 ? 3.776 6.968 2.462 1.00 74.38 105 LEU A N 1
ATOM 793 C CA . LEU A 1 105 ? 3.220 7.881 1.462 1.00 74.38 105 LEU A CA 1
ATOM 794 C C . LEU A 1 105 ? 4.134 9.089 1.250 1.00 74.38 105 LEU A C 1
ATOM 796 O O . LEU A 1 105 ? 4.318 9.508 0.107 1.00 74.38 105 LEU A O 1
ATOM 800 N N . GLY A 1 106 ? 4.743 9.606 2.322 1.00 72.25 106 GLY A N 1
ATOM 801 C CA . GLY A 1 106 ? 5.791 10.622 2.243 1.00 72.25 106 GLY A CA 1
ATOM 802 C C . GLY A 1 106 ? 6.970 10.122 1.416 1.00 72.25 106 GLY A C 1
ATOM 803 O O . GLY A 1 106 ? 7.335 10.751 0.429 1.00 72.25 106 GLY A O 1
ATOM 804 N N . GLY A 1 107 ? 7.472 8.924 1.717 1.00 73.75 107 GLY A N 1
ATOM 805 C CA . GLY A 1 107 ? 8.567 8.322 0.967 1.00 73.75 107 GLY A CA 1
ATOM 806 C C . GLY A 1 107 ? 8.238 8.049 -0.503 1.00 73.75 107 GLY A C 1
ATOM 807 O O . GLY A 1 107 ? 9.056 8.331 -1.373 1.00 73.75 107 GLY A O 1
ATOM 808 N N . ILE A 1 108 ? 7.030 7.569 -0.819 1.00 75.12 108 ILE A N 1
ATOM 809 C CA . ILE A 1 108 ? 6.578 7.450 -2.212 1.00 75.12 108 ILE A CA 1
ATOM 810 C C . ILE A 1 108 ? 6.558 8.835 -2.858 1.00 75.12 108 ILE A C 1
ATOM 812 O O . ILE A 1 108 ? 7.106 8.981 -3.940 1.00 75.12 108 ILE A O 1
ATOM 816 N N . THR A 1 109 ? 6.005 9.854 -2.200 1.00 71.88 109 THR A N 1
ATOM 817 C CA . THR A 1 109 ? 5.945 11.227 -2.732 1.00 71.88 109 THR A CA 1
ATOM 818 C C . THR A 1 109 ? 7.335 11.784 -3.034 1.00 71.88 109 THR A C 1
ATOM 820 O O . THR A 1 109 ? 7.552 12.300 -4.128 1.00 71.88 109 THR A O 1
ATOM 823 N N . GLU A 1 110 ? 8.293 11.610 -2.124 1.00 74.50 110 GLU A N 1
ATOM 824 C CA . GLU A 1 110 ? 9.690 11.994 -2.348 1.00 74.50 110 GLU A CA 1
ATOM 825 C C . GLU A 1 110 ? 10.304 11.230 -3.524 1.00 74.50 110 GLU A C 1
ATOM 827 O O . GLU A 1 110 ? 10.991 11.812 -4.364 1.00 74.50 110 GLU A O 1
ATOM 832 N N . MET A 1 111 ? 9.988 9.937 -3.655 1.00 75.81 111 MET A N 1
ATOM 833 C CA . MET A 1 111 ? 10.425 9.137 -4.797 1.00 75.81 111 MET A CA 1
ATOM 834 C C . MET A 1 111 ? 9.857 9.714 -6.095 1.00 75.81 111 MET A C 1
ATOM 836 O O . MET A 1 111 ? 10.597 9.855 -7.063 1.00 75.81 111 MET A O 1
ATOM 840 N N . LEU A 1 112 ? 8.579 10.111 -6.106 1.00 66.81 112 LEU A N 1
ATOM 841 C CA . LEU A 1 112 ? 7.929 10.738 -7.261 1.00 66.81 112 LEU A CA 1
ATOM 842 C C . LEU A 1 112 ? 8.497 12.124 -7.588 1.00 66.81 112 LEU A C 1
ATOM 844 O O . LEU A 1 112 ? 8.463 12.529 -8.748 1.00 66.81 112 LEU A O 1
ATOM 848 N N . ALA A 1 113 ? 9.026 12.834 -6.592 1.00 67.00 113 ALA A N 1
ATOM 849 C CA . ALA A 1 113 ? 9.721 14.106 -6.764 1.00 67.00 113 ALA A CA 1
ATOM 850 C C . ALA A 1 113 ? 11.184 13.943 -7.230 1.00 67.00 113 ALA A C 1
ATOM 852 O O . ALA A 1 113 ? 11.849 14.939 -7.507 1.00 67.00 113 ALA A O 1
ATOM 853 N N . GLY A 1 114 ? 11.688 12.706 -7.335 1.00 69.62 114 GLY A N 1
ATOM 854 C CA . GLY A 1 114 ? 13.075 12.402 -7.699 1.00 69.62 114 GLY A CA 1
ATOM 855 C C . GLY A 1 114 ? 14.054 12.397 -6.517 1.00 69.62 114 GLY A C 1
ATOM 856 O O . GLY A 1 114 ? 15.247 12.156 -6.709 1.00 69.62 114 GLY A O 1
ATOM 857 N N . ASN A 1 115 ? 13.573 12.589 -5.287 1.00 78.06 115 ASN A N 1
ATOM 858 C CA . ASN A 1 115 ? 14.371 12.608 -4.058 1.00 78.06 115 ASN A CA 1
ATOM 859 C C . ASN A 1 115 ? 14.580 11.183 -3.513 1.00 78.06 115 ASN A C 1
ATOM 861 O O . ASN A 1 115 ? 14.177 10.835 -2.403 1.00 78.06 115 ASN A O 1
ATOM 865 N N . VAL A 1 116 ? 15.221 10.328 -4.316 1.00 82.12 116 VAL A N 1
ATOM 866 C CA . VAL A 1 116 ? 15.316 8.873 -4.080 1.00 82.12 116 VAL A CA 1
ATOM 867 C C . VAL A 1 116 ? 15.941 8.510 -2.724 1.00 82.12 116 VAL A C 1
ATOM 869 O O . VAL A 1 116 ? 15.460 7.601 -2.049 1.00 82.12 116 VAL A O 1
ATOM 872 N N . SER A 1 117 ? 16.985 9.216 -2.282 1.00 83.88 117 SER A N 1
ATOM 873 C CA . SER A 1 117 ? 17.644 8.912 -1.001 1.00 83.88 117 SER A CA 1
ATOM 874 C C . SER A 1 117 ? 16.782 9.272 0.218 1.00 83.88 117 SER A C 1
ATOM 876 O O . SER A 1 117 ? 16.807 8.569 1.233 1.00 83.88 117 SER A O 1
ATOM 878 N N . GLU A 1 118 ? 16.002 10.350 0.122 1.00 82.25 118 GLU A N 1
ATOM 879 C CA . GLU A 1 118 ? 15.064 10.758 1.172 1.00 82.25 118 GLU A CA 1
ATOM 880 C C . GLU A 1 118 ? 13.876 9.794 1.226 1.00 82.25 118 GLU A C 1
ATOM 882 O O . GLU A 1 118 ? 13.566 9.256 2.292 1.00 82.25 118 GLU A O 1
ATOM 887 N N . ALA A 1 119 ? 13.330 9.452 0.056 1.00 81.62 119 ALA A N 1
ATOM 888 C CA . ALA A 1 119 ? 12.322 8.415 -0.102 1.00 81.62 119 ALA A CA 1
ATOM 889 C C . ALA A 1 119 ? 12.734 7.095 0.552 1.00 81.62 119 ALA A C 1
ATOM 891 O O . ALA A 1 119 ? 12.003 6.543 1.374 1.00 81.62 119 ALA A O 1
ATOM 892 N N . ARG A 1 120 ? 13.939 6.609 0.235 1.00 89.31 120 ARG A N 1
ATOM 893 C CA . ARG A 1 120 ? 14.494 5.389 0.824 1.00 89.31 120 ARG A CA 1
ATOM 894 C C . ARG A 1 120 ? 14.508 5.465 2.347 1.00 89.31 120 ARG A C 1
ATOM 896 O O . ARG A 1 120 ? 14.044 4.532 2.992 1.00 89.31 120 ARG A O 1
ATOM 903 N N . THR A 1 121 ? 15.006 6.563 2.912 1.00 89.38 121 THR A N 1
ATOM 904 C CA . THR A 1 121 ? 15.114 6.732 4.369 1.00 89.38 121 THR A CA 1
ATOM 905 C C . THR A 1 121 ? 13.743 6.654 5.044 1.00 89.38 121 THR A C 1
ATOM 907 O O . THR A 1 121 ? 13.584 5.950 6.042 1.00 89.38 121 THR A O 1
ATOM 910 N N . MET A 1 122 ? 12.737 7.324 4.476 1.00 84.12 122 MET A N 1
ATOM 911 C CA . MET A 1 122 ? 11.371 7.306 5.005 1.00 84.12 122 MET A CA 1
ATOM 912 C C . MET A 1 122 ? 10.740 5.909 4.924 1.00 84.12 122 MET A C 1
ATOM 914 O O . MET A 1 122 ? 10.185 5.413 5.905 1.00 84.12 122 MET A O 1
ATOM 918 N N . ILE A 1 123 ? 10.870 5.230 3.780 1.00 88.00 123 ILE A N 1
ATOM 919 C CA . ILE A 1 123 ? 10.278 3.899 3.583 1.00 88.00 123 ILE A CA 1
ATOM 920 C C . ILE A 1 123 ? 11.027 2.838 4.418 1.00 88.00 123 ILE A C 1
ATOM 922 O O . ILE A 1 123 ? 10.398 1.908 4.925 1.00 88.00 123 ILE A O 1
ATOM 926 N N . GLU A 1 124 ? 12.342 2.973 4.631 1.00 92.25 124 GLU A N 1
ATOM 927 C CA . GLU A 1 124 ? 13.108 2.121 5.558 1.00 92.25 124 GLU A CA 1
ATOM 928 C C . GLU A 1 124 ? 12.639 2.307 7.009 1.00 92.25 124 GLU A C 1
ATOM 930 O O . GLU A 1 124 ? 12.486 1.313 7.727 1.00 92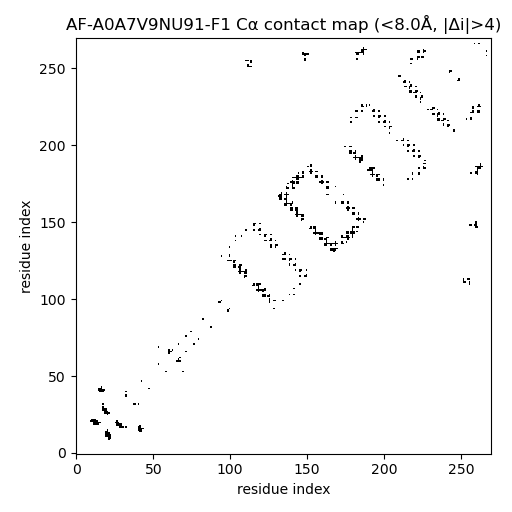.25 124 GLU A O 1
ATOM 935 N N . GLY A 1 125 ? 12.354 3.550 7.419 1.00 86.75 125 GLY A N 1
ATOM 936 C CA . GLY A 1 125 ? 11.723 3.868 8.705 1.00 86.75 125 GLY A CA 1
ATOM 937 C C . GLY A 1 125 ? 10.409 3.111 8.881 1.00 86.75 125 GLY A C 1
ATOM 938 O O . GLY A 1 125 ? 10.276 2.320 9.825 1.00 86.75 125 GLY A O 1
ATOM 939 N N . SER A 1 126 ? 9.538 3.217 7.875 1.00 84.12 126 SER A N 1
ATOM 940 C CA . SER A 1 126 ? 8.262 2.507 7.814 1.00 84.12 126 SER A CA 1
ATOM 941 C C . SER A 1 126 ? 8.505 1.000 7.950 1.00 84.12 126 SER A C 1
ATOM 943 O O . SER A 1 126 ? 8.118 0.382 8.937 1.00 84.12 126 SER A O 1
ATOM 945 N N . ALA A 1 127 ? 9.280 0.387 7.053 1.00 88.50 127 ALA A N 1
ATOM 946 C CA . ALA A 1 127 ? 9.547 -1.053 7.074 1.00 88.50 127 ALA A CA 1
ATOM 947 C C . ALA A 1 127 ? 10.140 -1.573 8.397 1.00 88.50 127 ALA A C 1
ATOM 949 O O . ALA A 1 127 ? 9.858 -2.709 8.790 1.00 88.50 127 ALA A O 1
ATOM 950 N N . SER A 1 128 ? 10.947 -0.764 9.093 1.00 88.44 128 SER A N 1
ATOM 951 C CA . SER A 1 128 ? 11.562 -1.138 10.373 1.00 88.44 128 SER A CA 1
ATOM 952 C C . SER A 1 128 ? 10.559 -1.262 11.524 1.00 88.44 128 SER A C 1
ATOM 954 O O . SER A 1 128 ? 10.817 -1.989 12.486 1.00 88.44 128 SER A O 1
ATOM 956 N N . THR A 1 129 ? 9.408 -0.594 11.411 1.00 83.62 129 THR A N 1
ATOM 957 C CA . THR A 1 129 ? 8.354 -0.576 12.435 1.00 83.62 129 THR A CA 1
ATOM 958 C C . THR A 1 129 ? 7.172 -1.496 12.099 1.00 83.62 129 THR A C 1
ATOM 960 O O . THR A 1 129 ? 6.242 -1.622 12.901 1.00 83.62 129 THR A O 1
ATOM 963 N N . ALA A 1 130 ? 7.251 -2.228 10.978 1.00 84.56 130 ALA A N 1
ATOM 964 C CA . ALA A 1 130 ? 6.212 -3.146 10.514 1.00 84.56 130 ALA A CA 1
ATOM 965 C C . ALA A 1 130 ? 5.891 -4.227 11.547 1.00 84.56 130 ALA A C 1
ATOM 967 O O . ALA A 1 130 ? 6.716 -5.072 11.896 1.00 84.56 130 ALA A O 1
ATOM 968 N N . SER A 1 131 ? 4.640 -4.214 12.005 1.00 82.88 131 SER A N 1
ATOM 969 C CA . SER A 1 131 ? 4.130 -5.057 13.091 1.00 82.88 131 SER A CA 1
ATOM 970 C C . SER A 1 131 ? 3.163 -6.146 12.621 1.00 82.88 131 SER A C 1
ATOM 972 O O . SER A 1 131 ? 2.858 -7.072 13.373 1.00 82.88 131 SER A O 1
ATOM 974 N N . ASN A 1 132 ? 2.672 -6.056 11.381 1.00 84.56 132 ASN A N 1
ATOM 975 C CA . ASN A 1 132 ? 1.749 -7.026 10.802 1.00 84.56 132 ASN A CA 1
ATOM 976 C C . ASN A 1 132 ? 2.068 -7.336 9.332 1.00 84.56 132 ASN A C 1
ATOM 978 O O . ASN A 1 132 ? 2.779 -6.600 8.656 1.00 84.56 132 ASN A O 1
ATOM 982 N N . GLU A 1 133 ? 1.507 -8.438 8.836 1.00 86.62 133 GLU A N 1
ATOM 983 C CA . GLU A 1 133 ? 1.748 -8.950 7.481 1.00 86.62 133 GLU A CA 1
ATOM 984 C C . GLU A 1 133 ? 1.361 -7.962 6.367 1.00 86.62 133 GLU A C 1
ATOM 986 O O . GLU A 1 133 ? 2.012 -7.942 5.328 1.00 86.62 133 GLU A O 1
ATOM 991 N N . GLY A 1 134 ? 0.329 -7.136 6.569 1.00 82.12 134 GLY A N 1
ATOM 992 C CA . GLY A 1 134 ? -0.064 -6.107 5.600 1.00 82.12 134 GLY A CA 1
ATOM 993 C C . GLY A 1 134 ? 0.966 -4.981 5.520 1.00 82.12 134 GLY A C 1
ATOM 994 O O . GLY A 1 134 ? 1.405 -4.623 4.432 1.00 82.12 134 GLY A O 1
ATOM 995 N N . GLN A 1 135 ? 1.434 -4.496 6.675 1.00 84.94 135 GLN A N 1
ATOM 996 C CA . GLN A 1 135 ? 2.522 -3.512 6.753 1.00 84.94 135 GLN A CA 1
ATOM 997 C C . GLN A 1 135 ? 3.814 -4.048 6.130 1.00 84.94 135 GLN A C 1
ATOM 999 O O . GLN A 1 135 ? 4.473 -3.337 5.380 1.00 84.94 135 GLN A O 1
ATOM 1004 N N . VAL A 1 136 ? 4.159 -5.317 6.379 1.00 89.56 136 VAL A N 1
ATOM 1005 C CA . VAL A 1 136 ? 5.324 -5.946 5.740 1.00 89.56 136 VAL A CA 1
ATOM 1006 C C . VAL A 1 136 ? 5.156 -5.976 4.221 1.00 89.56 136 VAL A C 1
ATOM 1008 O O . VAL A 1 136 ? 6.074 -5.574 3.511 1.00 89.56 136 VAL A O 1
ATOM 1011 N N . ALA A 1 137 ? 4.003 -6.417 3.711 1.00 87.75 137 ALA A N 1
ATOM 1012 C CA . ALA A 1 137 ? 3.757 -6.465 2.272 1.00 87.75 137 ALA A CA 1
ATOM 1013 C C . ALA A 1 137 ? 3.913 -5.079 1.624 1.00 87.75 137 ALA A C 1
ATOM 1015 O O . ALA A 1 137 ? 4.651 -4.936 0.646 1.00 87.75 137 ALA A O 1
ATOM 1016 N N . TYR A 1 138 ? 3.279 -4.064 2.211 1.00 86.81 138 TYR A N 1
ATOM 1017 C CA . TYR A 1 138 ? 3.249 -2.711 1.667 1.00 86.81 138 TYR A CA 1
ATOM 1018 C C . TYR A 1 138 ? 4.614 -2.022 1.745 1.00 86.81 138 TYR A C 1
ATOM 1020 O O . TYR A 1 138 ? 5.147 -1.575 0.724 1.00 86.81 138 TYR A O 1
ATOM 1028 N N . SER A 1 139 ? 5.245 -2.027 2.925 1.00 90.25 139 SER A N 1
ATOM 1029 C CA . SER A 1 139 ? 6.532 -1.361 3.132 1.00 90.25 139 SER A CA 1
ATOM 1030 C C . SER A 1 139 ? 7.658 -1.970 2.314 1.00 90.25 139 SER A C 1
ATOM 1032 O O . SER A 1 139 ? 8.434 -1.244 1.692 1.00 90.25 139 SER A O 1
ATOM 1034 N N . TYR A 1 140 ? 7.724 -3.300 2.237 1.00 94.88 140 TYR A N 1
ATOM 1035 C CA . TYR A 1 140 ? 8.747 -3.954 1.424 1.00 94.88 140 TYR A CA 1
ATOM 1036 C C . TYR A 1 140 ? 8.455 -3.881 -0.081 1.00 94.88 140 TYR A C 1
ATOM 1038 O O . TYR A 1 140 ? 9.394 -3.887 -0.875 1.00 94.88 140 TYR A O 1
ATOM 1046 N N . GLY A 1 141 ? 7.186 -3.750 -0.484 1.00 92.88 141 GLY A N 1
ATOM 1047 C CA . GLY A 1 141 ? 6.816 -3.500 -1.878 1.00 92.88 141 GLY A CA 1
ATOM 1048 C C . GLY A 1 141 ? 7.329 -2.140 -2.355 1.00 92.88 141 GLY A C 1
ATOM 1049 O O . GLY A 1 141 ? 7.985 -2.058 -3.392 1.00 92.88 141 GLY A O 1
ATOM 1050 N N . ALA A 1 142 ? 7.105 -1.086 -1.566 1.00 90.44 142 ALA A N 1
ATOM 1051 C CA . ALA A 1 142 ? 7.631 0.246 -1.858 1.00 90.44 142 ALA A CA 1
ATOM 1052 C C . ALA A 1 142 ? 9.171 0.300 -1.780 1.00 90.44 142 ALA A C 1
ATOM 1054 O O . ALA A 1 142 ? 9.804 0.888 -2.658 1.00 90.44 142 ALA A O 1
ATOM 1055 N N . LEU A 1 143 ? 9.790 -0.375 -0.796 1.00 93.81 143 LEU A N 1
ATOM 1056 C CA . LEU A 1 143 ? 11.256 -0.475 -0.705 1.00 93.81 143 LEU A CA 1
ATOM 1057 C C . LEU A 1 143 ? 11.877 -1.130 -1.933 1.00 93.81 143 LEU A C 1
ATOM 1059 O O . LEU A 1 143 ? 12.963 -0.731 -2.339 1.00 93.81 143 LEU A O 1
ATOM 1063 N N . ALA A 1 144 ? 11.215 -2.121 -2.533 1.00 95.44 144 ALA A N 1
ATOM 1064 C CA . ALA A 1 144 ? 11.732 -2.762 -3.735 1.00 95.44 144 ALA A CA 1
ATOM 1065 C C . ALA A 1 144 ? 11.933 -1.746 -4.872 1.00 95.44 144 ALA A C 1
ATOM 1067 O O . ALA A 1 144 ? 12.944 -1.792 -5.572 1.00 95.44 144 ALA A O 1
ATOM 1068 N N . ILE A 1 145 ? 11.003 -0.800 -5.025 1.00 91.38 145 ILE A N 1
ATOM 1069 C CA . ILE A 1 145 ? 11.107 0.280 -6.012 1.00 91.38 145 ILE A CA 1
ATOM 1070 C C . ILE A 1 145 ? 12.167 1.295 -5.580 1.00 91.38 145 ILE A C 1
ATOM 1072 O O . ILE A 1 145 ? 13.015 1.652 -6.393 1.00 91.38 145 ILE A O 1
ATOM 1076 N N . ALA A 1 146 ? 12.170 1.704 -4.308 1.00 90.38 146 ALA A N 1
ATOM 1077 C CA . ALA A 1 146 ? 13.138 2.670 -3.791 1.00 90.38 146 ALA A CA 1
ATOM 1078 C C . ALA A 1 146 ? 14.586 2.171 -3.936 1.00 90.38 146 ALA A C 1
ATOM 1080 O O . ALA A 1 146 ? 15.440 2.907 -4.417 1.00 90.38 146 ALA A O 1
ATOM 1081 N N . TYR A 1 147 ? 14.863 0.903 -3.617 1.00 94.44 147 TYR A N 1
ATOM 1082 C CA . TYR A 1 147 ? 16.179 0.297 -3.826 1.00 94.44 147 TYR A CA 1
ATOM 1083 C C . TYR A 1 147 ? 16.538 0.162 -5.302 1.00 94.44 147 TYR A C 1
ATOM 1085 O O . TYR A 1 147 ? 17.699 0.341 -5.661 1.00 94.44 147 TYR A O 1
ATOM 1093 N N . ALA A 1 148 ? 15.570 -0.133 -6.173 1.00 91.06 148 ALA A N 1
ATOM 1094 C CA . ALA A 1 148 ? 15.831 -0.140 -7.605 1.00 91.06 148 ALA A CA 1
ATOM 1095 C C . ALA A 1 148 ? 16.191 1.275 -8.096 1.00 91.06 148 ALA A C 1
ATOM 1097 O O . ALA A 1 148 ? 17.191 1.445 -8.793 1.00 91.06 148 ALA A O 1
ATOM 1098 N N . ALA A 1 149 ? 15.442 2.297 -7.686 1.00 87.25 149 ALA A N 1
ATOM 1099 C CA . ALA A 1 149 ? 15.741 3.692 -8.000 1.00 87.25 149 ALA A CA 1
ATOM 1100 C C . ALA A 1 149 ? 17.111 4.129 -7.456 1.00 87.25 149 ALA A C 1
ATOM 1102 O O . ALA A 1 149 ? 17.864 4.796 -8.161 1.00 87.25 149 ALA A O 1
ATOM 1103 N N . ASP A 1 150 ? 17.475 3.668 -6.257 1.00 88.75 150 ASP A N 1
ATOM 1104 C CA . ASP A 1 150 ? 18.767 3.928 -5.608 1.00 88.75 150 ASP A CA 1
ATOM 1105 C C . ASP A 1 150 ? 19.898 3.011 -6.111 1.00 88.75 150 ASP A C 1
ATOM 1107 O O . ASP A 1 150 ? 20.998 3.017 -5.569 1.00 88.75 150 ASP A O 1
ATOM 1111 N N . ARG A 1 151 ? 19.658 2.238 -7.184 1.00 88.00 151 ARG A N 1
ATOM 1112 C CA . ARG A 1 151 ? 20.675 1.425 -7.883 1.00 88.00 151 ARG A CA 1
ATOM 1113 C C . ARG A 1 151 ? 21.232 0.262 -7.061 1.00 88.00 151 ARG A C 1
ATOM 1115 O O . ARG A 1 151 ? 22.358 -0.184 -7.286 1.00 88.00 151 ARG A O 1
ATOM 1122 N N . GLU A 1 152 ? 20.419 -0.277 -6.162 1.00 93.94 152 GLU A N 1
ATOM 1123 C CA . GLU A 1 152 ? 20.737 -1.403 -5.286 1.00 93.94 152 GLU A CA 1
ATOM 1124 C C . GLU A 1 152 ? 19.907 -2.643 -5.679 1.00 93.94 152 GLU A C 1
ATOM 1126 O O . GLU A 1 152 ? 19.021 -3.079 -4.934 1.00 93.94 152 GLU A O 1
ATOM 1131 N N . PRO A 1 153 ? 20.158 -3.266 -6.851 1.00 94.69 153 PRO A N 1
ATOM 1132 C CA . PRO A 1 153 ? 19.271 -4.287 -7.413 1.00 94.69 153 PRO A CA 1
ATOM 1133 C C . PRO A 1 153 ? 19.159 -5.535 -6.532 1.00 94.69 153 PRO A C 1
ATOM 1135 O O . PRO A 1 153 ? 18.137 -6.214 -6.542 1.00 94.69 153 PRO A O 1
ATOM 1138 N N . LYS A 1 154 ? 20.185 -5.843 -5.730 1.00 96.38 154 LYS A N 1
ATOM 1139 C CA . LYS A 1 154 ? 20.119 -6.952 -4.775 1.00 96.38 154 LYS A CA 1
ATOM 1140 C C . LYS A 1 154 ? 19.142 -6.657 -3.633 1.00 96.38 154 LYS A C 1
ATOM 1142 O O . LYS A 1 154 ? 18.312 -7.505 -3.328 1.00 96.38 154 LYS A O 1
ATOM 1147 N N . LEU A 1 155 ? 19.213 -5.460 -3.046 1.00 96.94 155 LEU A N 1
ATOM 1148 C CA . LEU A 1 155 ? 18.289 -5.044 -1.987 1.00 96.94 155 LEU A CA 1
ATOM 1149 C C . LEU A 1 155 ? 16.857 -4.933 -2.517 1.00 96.94 155 LEU A C 1
ATOM 1151 O O . LEU A 1 155 ? 15.918 -5.328 -1.829 1.00 96.94 155 LEU A O 1
ATOM 1155 N N . ALA A 1 156 ? 16.694 -4.472 -3.759 1.00 96.69 156 ALA A N 1
ATOM 1156 C CA . ALA A 1 156 ? 15.401 -4.427 -4.430 1.00 96.69 156 ALA A CA 1
ATOM 1157 C C . ALA A 1 156 ? 14.761 -5.820 -4.556 1.00 96.69 156 ALA A C 1
ATOM 1159 O O . ALA A 1 156 ? 13.583 -5.987 -4.241 1.00 96.69 156 ALA A O 1
ATOM 1160 N N . LEU A 1 157 ? 15.540 -6.830 -4.962 1.00 97.88 157 LEU A N 1
ATOM 1161 C CA . LEU A 1 157 ? 15.070 -8.217 -5.052 1.00 97.88 157 LEU A CA 1
ATOM 1162 C C . LEU A 1 157 ? 14.748 -8.808 -3.672 1.00 97.88 157 LEU A C 1
ATOM 1164 O O . LEU A 1 157 ? 13.679 -9.394 -3.507 1.00 97.88 157 LEU A O 1
ATOM 1168 N N . ASP A 1 158 ? 15.614 -8.597 -2.676 1.00 98.06 158 ASP A N 1
ATOM 1169 C CA . ASP A 1 158 ? 15.387 -9.073 -1.304 1.00 98.06 158 ASP A CA 1
ATOM 1170 C C . ASP A 1 158 ? 14.108 -8.452 -0.696 1.00 98.06 158 ASP A C 1
ATOM 1172 O O . ASP A 1 158 ? 13.326 -9.134 -0.024 1.00 98.06 158 ASP A O 1
ATOM 1176 N N . ALA A 1 159 ? 13.858 -7.163 -0.958 1.00 97.25 159 ALA A N 1
ATOM 1177 C CA . ALA A 1 159 ? 12.642 -6.475 -0.534 1.00 97.25 159 ALA A CA 1
ATOM 1178 C C . ALA A 1 159 ? 11.397 -6.998 -1.270 1.00 97.25 159 ALA A C 1
ATOM 1180 O O . ALA A 1 159 ? 10.385 -7.289 -0.628 1.00 97.25 159 ALA A O 1
ATOM 1181 N N . ALA A 1 160 ? 11.476 -7.199 -2.589 1.00 97.19 160 ALA A N 1
ATOM 1182 C CA . ALA A 1 160 ? 10.377 -7.760 -3.371 1.00 97.19 160 ALA A CA 1
ATOM 1183 C C . ALA A 1 160 ? 9.977 -9.161 -2.875 1.00 97.19 160 ALA A C 1
ATOM 1185 O O . ALA A 1 160 ? 8.791 -9.428 -2.660 1.00 97.19 160 ALA A O 1
ATOM 1186 N N . ASP A 1 161 ? 10.955 -10.035 -2.628 1.00 97.56 161 ASP A N 1
ATOM 1187 C CA . ASP A 1 161 ? 10.716 -11.385 -2.112 1.00 97.56 161 ASP A CA 1
ATOM 1188 C C . ASP A 1 161 ? 10.076 -11.346 -0.720 1.00 97.56 161 ASP A C 1
ATOM 1190 O O . ASP A 1 161 ? 9.129 -12.089 -0.443 1.00 97.56 161 ASP A O 1
ATOM 1194 N N . ARG A 1 162 ? 10.535 -10.436 0.149 1.00 96.56 162 ARG A N 1
ATOM 1195 C CA . ARG A 1 162 ? 9.958 -10.258 1.486 1.00 96.56 162 ARG A CA 1
ATOM 1196 C C . ARG A 1 162 ? 8.517 -9.755 1.444 1.00 96.56 162 ARG A C 1
ATOM 1198 O O . ARG A 1 162 ? 7.693 -10.257 2.206 1.00 96.56 162 ARG A O 1
ATOM 1205 N N . SER A 1 163 ? 8.206 -8.814 0.554 1.00 95.56 163 SER A N 1
ATOM 1206 C CA . SER A 1 163 ? 6.835 -8.341 0.338 1.00 95.56 163 SER A CA 1
ATOM 1207 C C . SER A 1 163 ? 5.924 -9.470 -0.152 1.00 95.56 163 SER A C 1
ATOM 1209 O O . SER A 1 163 ? 4.865 -9.714 0.425 1.00 95.56 163 SER A O 1
ATOM 1211 N N . MET A 1 164 ? 6.358 -10.230 -1.164 1.00 94.25 164 MET A N 1
ATOM 1212 C CA . MET A 1 164 ? 5.560 -11.316 -1.745 1.00 94.25 164 MET A CA 1
ATOM 1213 C C . MET A 1 164 ? 5.388 -12.526 -0.815 1.00 94.25 164 MET A C 1
ATOM 1215 O O . MET A 1 164 ? 4.409 -13.263 -0.952 1.00 94.25 164 MET A O 1
ATOM 1219 N N . ALA A 1 165 ? 6.315 -12.743 0.122 1.00 95.00 165 ALA A N 1
ATOM 1220 C CA . ALA A 1 165 ? 6.211 -13.795 1.131 1.00 95.00 165 ALA A CA 1
ATOM 1221 C C . ALA A 1 165 ? 5.184 -13.478 2.235 1.00 95.00 165 ALA A C 1
ATOM 1223 O O . ALA A 1 165 ? 4.742 -14.397 2.934 1.00 95.00 165 ALA A O 1
ATOM 1224 N N . ALA A 1 166 ? 4.802 -12.207 2.393 1.00 91.38 166 ALA A N 1
ATOM 1225 C CA . ALA A 1 166 ? 3.853 -11.786 3.410 1.00 91.38 166 ALA A CA 1
ATOM 1226 C C . ALA A 1 166 ? 2.438 -12.310 3.105 1.00 91.38 166 ALA A C 1
ATOM 1228 O O . ALA A 1 166 ? 1.907 -12.181 1.998 1.00 91.38 166 ALA A O 1
ATOM 1229 N N . LYS A 1 167 ? 1.785 -12.896 4.111 1.00 84.12 167 LYS A N 1
ATOM 1230 C CA . LYS A 1 167 ? 0.471 -13.555 3.960 1.00 84.12 167 LYS A CA 1
ATOM 1231 C C . LYS A 1 167 ? -0.707 -12.579 3.929 1.00 84.12 167 LYS A C 1
ATOM 1233 O O . LYS A 1 167 ? -1.819 -12.993 3.611 1.00 84.12 167 LYS A O 1
ATOM 1238 N N . GLY A 1 168 ? -0.470 -11.317 4.282 1.00 74.44 168 GLY A N 1
ATOM 1239 C CA . GLY A 1 168 ? -1.478 -10.260 4.413 1.00 74.44 168 GLY A CA 1
ATOM 1240 C C . GLY A 1 168 ? -1.489 -9.234 3.280 1.00 74.44 168 GLY A C 1
ATOM 1241 O O . GLY A 1 168 ? -2.241 -8.271 3.371 1.00 74.44 168 GLY A O 1
ATOM 1242 N N . GLY A 1 169 ? -0.668 -9.416 2.240 1.00 74.94 169 GLY A N 1
ATOM 1243 C CA . GLY A 1 169 ? -0.552 -8.467 1.132 1.00 74.94 169 GLY A CA 1
ATOM 1244 C C . GLY A 1 169 ? -1.734 -8.482 0.157 1.00 74.94 169 GLY A C 1
ATOM 1245 O O . GLY A 1 169 ? -2.294 -9.532 -0.183 1.00 74.94 169 GLY A O 1
ATOM 1246 N N . THR A 1 170 ? -2.066 -7.298 -0.339 1.00 82.62 170 THR A N 1
ATOM 1247 C CA . THR A 1 170 ? -3.037 -7.022 -1.399 1.00 82.62 170 THR A CA 1
ATOM 1248 C C . THR A 1 170 ? -2.446 -7.276 -2.792 1.00 82.62 170 THR A C 1
ATOM 1250 O O . THR A 1 170 ? -1.273 -7.626 -2.953 1.00 82.62 170 THR A O 1
ATOM 1253 N N . TYR A 1 171 ? -3.258 -7.117 -3.844 1.00 81.25 171 TYR A N 1
ATOM 1254 C CA . TYR A 1 171 ? -2.736 -7.172 -5.213 1.00 81.25 171 TYR A CA 1
ATOM 1255 C C . TYR A 1 171 ? -1.779 -6.007 -5.512 1.00 81.25 171 TYR A C 1
ATOM 1257 O O . TYR A 1 171 ? -0.849 -6.191 -6.296 1.00 81.25 171 TYR A O 1
ATOM 1265 N N . LEU A 1 172 ? -1.992 -4.843 -4.887 1.00 80.31 172 LEU A N 1
ATOM 1266 C CA . LEU A 1 172 ? -1.183 -3.646 -5.096 1.00 80.31 172 LEU A CA 1
ATOM 1267 C C . LEU A 1 172 ? 0.209 -3.815 -4.481 1.00 80.31 172 LEU A C 1
ATOM 1269 O O . LEU A 1 172 ? 1.201 -3.495 -5.124 1.00 80.31 172 LEU A O 1
ATOM 1273 N N . ASP A 1 173 ? 0.305 -4.444 -3.309 1.00 86.44 173 ASP A N 1
ATOM 1274 C CA . ASP A 1 173 ? 1.601 -4.765 -2.691 1.00 86.44 173 ASP A CA 1
ATOM 1275 C C . ASP A 1 173 ? 2.434 -5.681 -3.595 1.00 86.44 173 ASP A C 1
ATOM 1277 O O . ASP A 1 173 ? 3.629 -5.468 -3.808 1.00 86.44 173 ASP A O 1
ATOM 1281 N N . ARG A 1 174 ? 1.775 -6.667 -4.221 1.00 87.31 174 ARG A N 1
ATOM 1282 C CA . ARG A 1 174 ? 2.422 -7.543 -5.208 1.00 87.31 174 ARG A CA 1
ATOM 1283 C C . ARG A 1 174 ? 2.808 -6.801 -6.482 1.00 87.31 174 ARG A C 1
ATOM 1285 O O . ARG A 1 174 ? 3.823 -7.156 -7.074 1.00 87.31 174 ARG A O 1
ATOM 1292 N N . GLN A 1 175 ? 2.017 -5.819 -6.917 1.00 87.75 175 GLN A N 1
ATOM 1293 C CA . GLN A 1 175 ? 2.375 -4.950 -8.040 1.00 87.75 175 GLN A CA 1
ATOM 1294 C C . GLN A 1 175 ? 3.642 -4.154 -7.713 1.00 87.75 175 GLN A C 1
ATOM 1296 O O . GLN A 1 175 ? 4.597 -4.227 -8.479 1.00 87.75 175 GLN A O 1
ATOM 1301 N N . LEU A 1 176 ? 3.706 -3.495 -6.550 1.00 90.12 176 LEU A N 1
ATOM 1302 C CA . LEU A 1 176 ? 4.883 -2.735 -6.113 1.00 90.12 176 LEU A CA 1
ATOM 1303 C C . LEU A 1 176 ? 6.141 -3.616 -6.044 1.00 90.12 176 LEU A C 1
ATOM 1305 O O . LEU A 1 176 ? 7.176 -3.278 -6.621 1.00 90.12 176 LEU A O 1
ATOM 1309 N N . ALA A 1 177 ? 6.030 -4.794 -5.421 1.00 94.00 177 ALA A N 1
ATOM 1310 C CA . ALA A 1 177 ? 7.132 -5.749 -5.326 1.00 94.00 177 ALA A CA 1
ATOM 1311 C C . ALA A 1 177 ? 7.619 -6.223 -6.705 1.00 94.00 177 ALA A C 1
ATOM 1313 O O . ALA A 1 177 ? 8.821 -6.226 -6.980 1.00 94.00 177 ALA A O 1
ATOM 1314 N N . LYS A 1 178 ? 6.693 -6.594 -7.601 1.00 95.50 178 LYS A N 1
ATOM 1315 C CA . LYS A 1 178 ? 7.035 -7.021 -8.965 1.00 95.50 178 LYS A CA 1
ATOM 1316 C C . LYS A 1 178 ? 7.617 -5.889 -9.804 1.00 95.50 178 LYS A C 1
ATOM 1318 O O . LYS A 1 178 ? 8.505 -6.148 -10.610 1.00 95.50 178 LYS A O 1
ATOM 1323 N N . THR A 1 179 ? 7.168 -4.655 -9.601 1.00 94.00 179 THR A N 1
ATOM 1324 C CA . THR A 1 179 ? 7.757 -3.469 -10.225 1.00 94.00 179 THR A CA 1
ATOM 1325 C C . THR A 1 179 ? 9.221 -3.327 -9.823 1.00 94.00 179 THR A C 1
ATOM 1327 O O . THR A 1 179 ? 10.088 -3.303 -10.696 1.00 94.00 179 THR A O 1
ATOM 1330 N N . GLY A 1 180 ? 9.522 -3.333 -8.519 1.00 94.31 180 GLY A N 1
ATOM 1331 C CA . GLY A 1 180 ? 10.905 -3.290 -8.032 1.00 94.31 180 GLY A CA 1
ATOM 1332 C C . GLY A 1 180 ? 11.756 -4.446 -8.571 1.00 94.31 180 GLY A C 1
ATOM 1333 O O . GLY A 1 180 ? 12.879 -4.235 -9.025 1.00 94.31 180 GLY A O 1
ATOM 1334 N N . GLN A 1 181 ? 11.192 -5.657 -8.624 1.00 97.25 181 GLN A N 1
ATOM 1335 C CA . GLN A 1 181 ? 11.849 -6.835 -9.196 1.00 97.25 181 GLN A CA 1
ATOM 1336 C C . GLN A 1 181 ? 12.147 -6.691 -10.700 1.00 97.25 181 GLN A C 1
ATOM 1338 O O . GLN A 1 181 ? 13.250 -7.024 -11.136 1.00 97.25 181 GLN A O 1
ATOM 1343 N N . ALA A 1 182 ? 11.197 -6.194 -11.499 1.00 97.00 182 ALA A N 1
ATOM 1344 C CA . ALA A 1 182 ? 11.385 -5.981 -12.934 1.00 97.00 182 ALA A CA 1
ATOM 1345 C C . ALA A 1 182 ? 12.491 -4.951 -13.203 1.00 97.00 182 ALA A C 1
ATOM 1347 O O . ALA A 1 182 ? 13.389 -5.209 -14.007 1.00 97.00 182 ALA A O 1
ATOM 1348 N N . LEU A 1 183 ? 12.471 -3.829 -12.476 1.00 94.19 183 LEU A N 1
ATOM 1349 C CA . LEU A 1 183 ? 13.501 -2.792 -12.563 1.00 94.19 183 LEU A CA 1
ATOM 1350 C C . LEU A 1 183 ? 14.876 -3.348 -12.167 1.00 94.19 183 LEU A C 1
ATOM 1352 O O . LEU A 1 183 ? 15.841 -3.191 -12.911 1.00 94.19 183 LEU A O 1
ATOM 1356 N N . ALA A 1 184 ? 14.962 -4.083 -11.056 1.00 96.19 184 ALA A N 1
ATOM 1357 C CA . ALA A 1 184 ? 16.209 -4.683 -10.585 1.00 96.19 184 ALA A CA 1
ATOM 1358 C C . ALA A 1 184 ? 16.798 -5.717 -11.561 1.00 96.19 184 ALA A C 1
ATOM 1360 O O . ALA A 1 184 ? 18.020 -5.799 -11.706 1.00 96.19 184 ALA A O 1
ATOM 1361 N N . PHE A 1 185 ? 15.962 -6.510 -12.243 1.00 97.25 185 PHE A N 1
ATOM 1362 C CA . PHE A 1 185 ? 16.427 -7.397 -13.313 1.00 97.25 185 PHE A CA 1
ATOM 1363 C C . PHE A 1 185 ? 16.912 -6.608 -14.535 1.00 97.25 185 PHE A C 1
ATOM 1365 O O . PHE A 1 185 ? 17.968 -6.932 -15.080 1.00 97.25 185 PHE A O 1
ATOM 1372 N N . ALA A 1 186 ? 16.206 -5.545 -14.931 1.00 94.62 186 ALA A N 1
ATOM 1373 C CA . ALA A 1 186 ? 16.602 -4.718 -16.071 1.00 94.62 186 ALA A CA 1
ATOM 1374 C C . ALA A 1 186 ? 17.965 -4.040 -15.848 1.00 94.62 186 ALA A C 1
ATOM 1376 O O . ALA A 1 186 ? 18.808 -4.068 -16.746 1.00 94.62 186 ALA A O 1
ATOM 1377 N N . GLN A 1 187 ? 18.244 -3.555 -14.629 1.00 92.62 187 GLN A N 1
ATOM 1378 C CA . GLN A 1 187 ? 19.556 -2.990 -14.261 1.00 92.62 187 GLN A CA 1
ATOM 1379 C C . GLN A 1 187 ? 20.718 -3.959 -14.465 1.00 92.62 187 GLN A C 1
ATOM 1381 O O . GLN A 1 187 ? 21.856 -3.535 -14.670 1.00 92.62 187 GLN A O 1
ATOM 1386 N N . GLN A 1 188 ? 20.432 -5.254 -14.369 1.00 93.62 188 GLN A N 1
ATOM 1387 C CA . GLN A 1 188 ? 21.399 -6.336 -14.494 1.00 93.62 188 GLN A CA 1
ATOM 1388 C C . GLN A 1 188 ? 21.446 -6.915 -15.916 1.00 93.62 188 GLN A C 1
ATOM 1390 O O . GLN A 1 188 ? 22.055 -7.965 -16.113 1.00 93.62 188 GLN A O 1
ATOM 1395 N N . ASP A 1 189 ? 20.813 -6.260 -16.900 1.00 93.50 189 ASP A N 1
ATOM 1396 C CA . ASP A 1 189 ? 20.661 -6.769 -18.271 1.00 93.50 189 ASP A CA 1
ATOM 1397 C C . ASP A 1 189 ? 19.974 -8.153 -18.335 1.00 93.50 189 ASP A C 1
ATOM 1399 O O . ASP A 1 189 ? 20.194 -8.950 -19.253 1.00 93.50 189 ASP A O 1
ATOM 1403 N N . ASP A 1 190 ? 19.120 -8.464 -17.356 1.00 94.62 190 ASP A N 1
ATOM 1404 C CA . ASP A 1 190 ? 18.452 -9.756 -17.249 1.00 94.62 190 ASP A CA 1
ATOM 1405 C C . ASP A 1 190 ? 17.082 -9.738 -17.941 1.00 94.62 190 ASP A C 1
ATOM 1407 O O . ASP A 1 190 ? 16.164 -9.009 -17.559 1.00 94.62 190 ASP A O 1
ATOM 1411 N N . ARG A 1 191 ? 16.905 -10.615 -18.938 1.00 93.06 191 ARG A N 1
ATOM 1412 C CA . ARG A 1 191 ? 15.655 -10.729 -19.709 1.00 93.06 191 ARG A CA 1
ATOM 1413 C C . ARG A 1 191 ? 14.452 -11.175 -18.879 1.00 93.06 191 ARG A C 1
ATOM 1415 O O . ARG A 1 191 ? 13.326 -10.978 -19.334 1.00 93.06 191 ARG A O 1
ATOM 1422 N N . ARG A 1 192 ? 14.650 -11.723 -17.673 1.00 96.25 192 ARG A N 1
ATOM 1423 C CA . ARG A 1 192 ? 13.550 -11.987 -16.728 1.00 96.25 192 ARG A CA 1
ATOM 1424 C C . ARG A 1 192 ? 12.755 -10.722 -16.404 1.00 96.25 192 ARG A C 1
ATOM 1426 O O . ARG A 1 192 ? 11.568 -10.840 -16.117 1.00 96.25 192 ARG A O 1
ATOM 1433 N N . ALA A 1 193 ? 13.363 -9.538 -16.517 1.00 96.12 193 ALA A N 1
ATOM 1434 C CA . ALA A 1 193 ? 12.669 -8.264 -16.361 1.00 96.12 193 ALA A CA 1
ATOM 1435 C C . ALA A 1 193 ? 11.443 -8.150 -17.277 1.00 96.12 193 ALA A C 1
ATOM 1437 O O . ALA A 1 193 ? 10.378 -7.739 -16.822 1.00 96.12 193 ALA A O 1
ATOM 1438 N N . LEU A 1 194 ? 11.570 -8.567 -18.544 1.00 95.06 194 LEU A N 1
ATOM 1439 C CA . LEU A 1 194 ? 10.482 -8.481 -19.519 1.00 95.06 194 LEU A CA 1
ATOM 1440 C C . LEU A 1 194 ? 9.340 -9.435 -19.156 1.00 95.06 194 LEU A C 1
ATOM 1442 O O . LEU A 1 194 ? 8.185 -9.032 -19.163 1.00 95.06 194 LEU A O 1
ATOM 1446 N N . THR A 1 195 ? 9.664 -10.661 -18.731 1.00 96.75 195 THR A N 1
ATOM 1447 C CA . THR A 1 195 ? 8.661 -11.624 -18.252 1.00 96.75 195 THR A CA 1
ATOM 1448 C C . THR A 1 195 ? 7.860 -11.066 -17.074 1.00 96.75 195 THR A C 1
ATOM 1450 O O . THR A 1 195 ? 6.636 -11.179 -17.053 1.00 96.75 195 THR A O 1
ATOM 1453 N N . VAL A 1 196 ? 8.531 -10.447 -16.096 1.00 97.12 196 VAL A N 1
ATOM 1454 C CA . VAL A 1 196 ? 7.858 -9.853 -14.928 1.00 97.12 196 VAL A CA 1
ATOM 1455 C C . VAL A 1 196 ? 7.000 -8.651 -15.341 1.00 97.12 196 VAL A C 1
ATOM 1457 O O . VAL A 1 196 ? 5.871 -8.522 -14.865 1.00 97.12 196 VAL A O 1
ATOM 1460 N N . ALA A 1 197 ? 7.490 -7.807 -16.252 1.00 95.75 197 ALA A N 1
ATOM 1461 C CA . ALA A 1 197 ? 6.746 -6.658 -16.764 1.00 95.75 197 ALA A CA 1
ATOM 1462 C C . ALA A 1 197 ? 5.503 -7.062 -17.582 1.00 95.75 197 ALA A C 1
ATOM 1464 O O . ALA A 1 197 ? 4.429 -6.487 -17.402 1.00 95.75 197 ALA A O 1
ATOM 1465 N N . ASP A 1 198 ? 5.601 -8.095 -18.420 1.00 96.06 198 ASP A N 1
ATOM 1466 C CA . ASP A 1 198 ? 4.459 -8.634 -19.169 1.00 96.06 198 ASP A CA 1
ATOM 1467 C C . ASP A 1 198 ? 3.398 -9.227 -18.226 1.00 96.06 198 ASP A C 1
ATOM 1469 O O . ASP A 1 198 ? 2.192 -9.052 -18.429 1.00 96.06 198 ASP A O 1
ATOM 1473 N N . GLU A 1 199 ? 3.826 -9.902 -17.153 1.00 95.31 199 GLU A N 1
ATOM 1474 C CA . GLU A 1 199 ? 2.915 -10.387 -16.115 1.00 95.31 199 GLU A CA 1
ATOM 1475 C C . GLU A 1 199 ? 2.210 -9.248 -15.370 1.00 95.31 199 GLU A C 1
ATOM 1477 O O . GLU A 1 199 ? 1.024 -9.3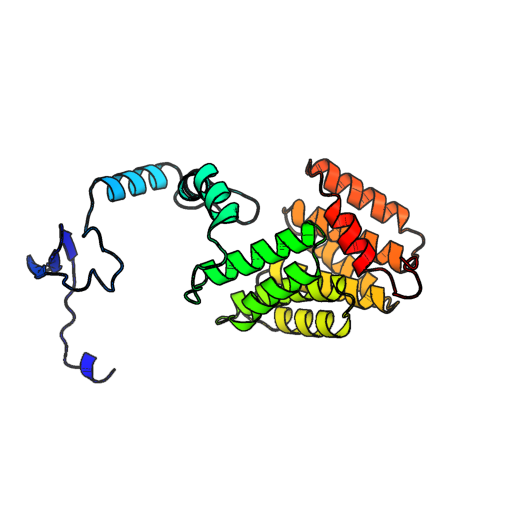88 -15.054 1.00 95.31 199 GLU A O 1
ATOM 1482 N N . LEU A 1 200 ? 2.911 -8.144 -15.085 1.00 93.94 200 LEU A N 1
ATOM 1483 C CA . LEU A 1 200 ? 2.326 -6.943 -14.481 1.00 93.94 200 LEU A CA 1
ATOM 1484 C C . LEU A 1 200 ? 1.217 -6.373 -15.368 1.00 93.94 200 LEU A C 1
ATOM 1486 O O . LEU A 1 200 ? 0.094 -6.211 -14.891 1.00 93.94 200 LEU A O 1
ATOM 1490 N N . VAL A 1 201 ? 1.492 -6.161 -16.661 1.00 95.12 201 VAL A N 1
ATOM 1491 C CA . VAL A 1 201 ? 0.497 -5.647 -17.621 1.00 95.12 201 VAL A CA 1
ATOM 1492 C C . VAL A 1 201 ? -0.702 -6.583 -17.721 1.00 95.12 201 VAL A C 1
ATOM 1494 O O . VAL A 1 201 ? -1.849 -6.144 -17.612 1.00 95.12 201 VAL A O 1
ATOM 1497 N N . LYS A 1 202 ? -0.460 -7.893 -17.853 1.00 94.62 202 LYS A N 1
ATOM 1498 C CA . LYS A 1 202 ? -1.539 -8.885 -17.903 1.00 94.62 202 LYS A CA 1
ATOM 1499 C C . LYS A 1 202 ? -2.437 -8.802 -16.669 1.00 94.62 202 LYS A C 1
ATOM 1501 O O . LYS A 1 202 ? -3.656 -8.815 -16.810 1.00 94.62 202 LYS A O 1
ATOM 1506 N N . ARG A 1 203 ? -1.850 -8.722 -15.471 1.00 88.94 203 ARG A N 1
ATOM 1507 C CA . ARG A 1 203 ? -2.606 -8.637 -14.212 1.00 88.94 203 ARG A CA 1
ATOM 1508 C C . ARG A 1 203 ? -3.337 -7.311 -14.054 1.00 88.94 203 ARG A C 1
ATOM 1510 O O . ARG A 1 203 ? -4.473 -7.319 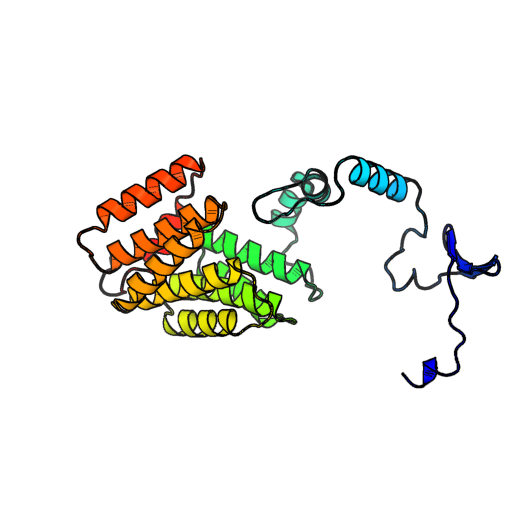-13.594 1.00 88.94 203 ARG A O 1
ATOM 1517 N N . ALA A 1 204 ? -2.728 -6.195 -14.441 1.00 88.38 204 ALA A N 1
ATOM 1518 C CA . ALA A 1 204 ? -3.379 -4.891 -14.382 1.00 88.38 204 ALA A CA 1
ATOM 1519 C C . ALA A 1 204 ? -4.628 -4.840 -15.283 1.00 88.38 204 ALA A C 1
ATOM 1521 O O . ALA A 1 204 ? -5.674 -4.347 -14.859 1.00 88.38 204 ALA A O 1
ATOM 1522 N N . ASN A 1 205 ? -4.565 -5.460 -16.467 1.00 91.50 205 ASN A N 1
ATOM 1523 C CA . ASN A 1 205 ? -5.690 -5.554 -17.406 1.00 91.50 205 ASN A CA 1
ATOM 1524 C C . ASN A 1 205 ? -6.831 -6.480 -16.940 1.00 91.50 205 ASN A C 1
ATOM 1526 O O . ASN A 1 205 ? -7.928 -6.423 -17.491 1.00 91.50 205 ASN A O 1
ATOM 1530 N N . GLU A 1 206 ? -6.607 -7.326 -15.928 1.00 88.88 206 GLU A N 1
ATOM 1531 C CA . GLU A 1 206 ? -7.675 -8.099 -15.269 1.00 88.88 206 GLU A CA 1
ATOM 1532 C C . GLU A 1 206 ? -8.486 -7.237 -14.276 1.00 88.88 206 GLU A C 1
ATOM 1534 O O . GLU A 1 206 ? -9.514 -7.687 -13.767 1.00 88.88 206 GLU A O 1
ATOM 1539 N N . SER A 1 207 ? -8.039 -6.008 -13.992 1.00 84.00 207 SER A N 1
ATOM 1540 C CA . SER A 1 207 ? -8.686 -5.059 -13.079 1.00 84.00 207 SER A CA 1
ATOM 1541 C C . SER A 1 207 ? -9.314 -3.876 -13.826 1.00 84.00 207 SER A C 1
ATOM 1543 O O . SER A 1 207 ? -9.025 -3.649 -14.996 1.00 84.00 207 SER A O 1
ATOM 1545 N N . THR A 1 208 ? -10.153 -3.093 -13.144 1.00 84.56 208 THR A N 1
ATOM 1546 C CA . THR A 1 208 ? -10.673 -1.803 -13.644 1.00 84.56 208 THR A CA 1
ATOM 1547 C C . THR A 1 208 ? -9.835 -0.607 -13.174 1.00 84.56 208 THR A C 1
ATOM 1549 O O . THR A 1 208 ? -10.295 0.528 -13.253 1.00 84.56 208 THR A O 1
ATOM 1552 N N . ASP A 1 209 ? -8.650 -0.855 -12.614 1.00 82.69 209 ASP A N 1
ATOM 1553 C CA . ASP A 1 209 ? -7.761 0.163 -12.056 1.00 82.69 209 ASP A CA 1
ATOM 1554 C C . ASP A 1 209 ? -6.885 0.757 -13.168 1.00 82.69 209 ASP A C 1
ATOM 1556 O O . ASP A 1 209 ? -5.860 0.190 -13.552 1.00 82.69 209 ASP A O 1
ATOM 1560 N N . SER A 1 210 ? -7.313 1.901 -13.701 1.00 83.94 210 SER A N 1
ATOM 1561 C CA . SER A 1 210 ? -6.616 2.594 -14.788 1.00 83.94 210 SER A CA 1
ATOM 1562 C C . SER A 1 210 ? -5.226 3.097 -14.381 1.00 83.94 210 SER A C 1
ATOM 1564 O O . SER A 1 210 ? -4.332 3.161 -15.222 1.00 83.94 210 SER A O 1
ATOM 1566 N N . VAL A 1 211 ? -5.001 3.393 -13.095 1.00 81.75 211 VAL A N 1
ATOM 1567 C CA . VAL A 1 211 ? -3.690 3.827 -12.586 1.00 81.75 211 VAL A CA 1
ATOM 1568 C C . VAL A 1 211 ? -2.712 2.654 -12.570 1.00 81.75 211 VAL A C 1
ATOM 1570 O O . VAL A 1 211 ? -1.582 2.784 -13.051 1.00 81.75 211 VAL A O 1
ATOM 1573 N N . ALA A 1 212 ? -3.141 1.486 -12.082 1.00 82.25 212 ALA A N 1
ATOM 1574 C CA . ALA A 1 212 ? -2.322 0.275 -12.128 1.00 82.25 212 ALA A CA 1
ATOM 1575 C C . ALA A 1 212 ? -2.024 -0.168 -13.570 1.00 82.25 212 ALA A C 1
ATOM 1577 O O . ALA A 1 212 ? -0.914 -0.623 -13.850 1.00 82.25 212 ALA A O 1
ATOM 1578 N N . GLN A 1 213 ? -2.979 -0.008 -14.492 1.00 89.19 213 GLN A N 1
ATOM 1579 C CA . GLN A 1 213 ? -2.780 -0.285 -15.921 1.00 89.19 213 GLN A CA 1
ATOM 1580 C C . GLN A 1 213 ? -1.713 0.627 -16.536 1.00 89.19 213 GLN A C 1
ATOM 1582 O O . GLN A 1 213 ? -0.748 0.121 -17.112 1.00 89.19 213 GLN A O 1
ATOM 1587 N N . ALA A 1 214 ? -1.829 1.946 -16.353 1.00 86.69 214 ALA A N 1
ATOM 1588 C CA . ALA A 1 214 ? -0.847 2.901 -16.868 1.00 86.69 214 ALA A CA 1
ATOM 1589 C C . ALA A 1 214 ? 0.547 2.680 -16.258 1.00 86.69 214 ALA A C 1
ATOM 1591 O O . ALA A 1 214 ? 1.549 2.658 -16.970 1.00 86.69 214 ALA A O 1
ATOM 1592 N N . THR A 1 215 ? 0.614 2.419 -14.949 1.00 85.44 215 THR A N 1
ATOM 1593 C CA . THR A 1 215 ? 1.879 2.136 -14.252 1.00 85.44 215 THR A CA 1
ATOM 1594 C C . THR A 1 215 ? 2.549 0.866 -14.778 1.00 85.44 215 THR A C 1
ATOM 1596 O O . THR A 1 215 ? 3.757 0.851 -15.005 1.00 85.44 215 THR A O 1
ATOM 1599 N N . ALA A 1 216 ? 1.785 -0.205 -15.009 1.00 90.38 216 ALA A N 1
ATOM 1600 C CA . ALA A 1 216 ? 2.329 -1.451 -15.542 1.00 90.38 216 ALA A CA 1
ATOM 1601 C C . ALA A 1 216 ? 2.871 -1.282 -16.973 1.00 90.38 216 ALA A C 1
ATOM 1603 O O . ALA A 1 216 ? 3.924 -1.837 -17.300 1.00 90.38 216 ALA A O 1
ATOM 1604 N N . LEU A 1 217 ? 2.187 -0.491 -17.810 1.00 92.69 217 LEU A N 1
ATOM 1605 C CA . LEU A 1 217 ? 2.669 -0.132 -19.147 1.00 92.69 217 LEU A CA 1
ATOM 1606 C C . LEU A 1 217 ? 3.962 0.684 -19.072 1.00 92.69 217 LEU A C 1
ATOM 1608 O O . LEU A 1 217 ? 4.911 0.368 -19.790 1.00 92.69 217 LEU A O 1
ATOM 1612 N N . LEU A 1 218 ? 4.044 1.654 -18.155 1.00 89.06 218 LEU A N 1
ATOM 1613 C CA . LEU A 1 218 ? 5.260 2.436 -17.931 1.00 89.06 218 LEU A CA 1
ATOM 1614 C C . LEU A 1 218 ? 6.443 1.543 -17.533 1.00 89.06 218 LEU A C 1
ATOM 1616 O O . LEU A 1 218 ? 7.512 1.649 -18.130 1.00 89.06 218 LEU A O 1
ATOM 1620 N N . VAL A 1 219 ? 6.251 0.612 -16.591 1.00 91.62 219 VAL A N 1
ATOM 1621 C CA . VAL A 1 219 ? 7.295 -0.354 -16.196 1.00 91.62 219 VAL A CA 1
ATOM 1622 C C . VAL A 1 219 ? 7.769 -1.169 -17.394 1.00 91.62 219 VAL A C 1
ATOM 1624 O O . VAL A 1 219 ? 8.975 -1.314 -17.606 1.00 91.62 219 VAL A O 1
ATOM 1627 N N . ARG A 1 220 ? 6.835 -1.693 -18.195 1.00 95.44 220 ARG A N 1
ATOM 1628 C CA . ARG A 1 220 ? 7.158 -2.478 -19.391 1.00 95.44 220 ARG A CA 1
ATOM 1629 C C . ARG A 1 220 ? 7.938 -1.657 -20.412 1.00 95.44 220 ARG A C 1
ATOM 1631 O O . ARG A 1 220 ? 8.942 -2.152 -20.921 1.00 95.44 220 ARG A O 1
ATOM 1638 N N . ALA A 1 221 ? 7.535 -0.413 -20.652 1.00 92.31 221 ALA A N 1
ATOM 1639 C CA . ALA A 1 221 ? 8.254 0.511 -21.519 1.00 92.31 221 ALA A CA 1
ATOM 1640 C C . ALA A 1 221 ? 9.677 0.780 -21.004 1.00 92.31 221 ALA A C 1
ATOM 1642 O O . ALA A 1 221 ? 10.639 0.626 -21.755 1.00 92.31 221 ALA A O 1
ATOM 1643 N N . SER A 1 222 ? 9.841 1.096 -19.713 1.00 90.81 222 SER A N 1
ATOM 1644 C CA . SER A 1 222 ? 11.157 1.335 -19.104 1.00 90.81 222 SER A CA 1
ATOM 1645 C C . SER A 1 222 ? 12.073 0.114 -19.210 1.00 90.81 222 SER A C 1
ATOM 1647 O O . SER A 1 222 ? 13.236 0.249 -19.591 1.00 90.81 222 SER A O 1
ATOM 1649 N N . VAL A 1 223 ? 11.551 -1.086 -18.938 1.00 94.19 223 VAL A N 1
ATOM 1650 C CA . VAL A 1 223 ? 12.291 -2.350 -19.076 1.00 94.19 223 VAL A CA 1
ATOM 1651 C C . VAL A 1 223 ? 12.675 -2.617 -20.534 1.00 94.19 223 VAL A C 1
ATOM 1653 O O . VAL A 1 223 ? 13.828 -2.951 -20.810 1.00 94.19 223 VAL A O 1
ATOM 1656 N N . ALA A 1 224 ? 11.742 -2.456 -21.475 1.00 93.00 224 ALA A N 1
ATOM 1657 C CA . ALA A 1 224 ? 11.992 -2.686 -22.896 1.00 93.00 224 ALA A CA 1
ATOM 1658 C C . ALA A 1 224 ? 13.046 -1.717 -23.453 1.00 93.00 224 ALA A C 1
ATOM 1660 O O . ALA A 1 224 ? 13.967 -2.147 -24.152 1.00 93.00 224 ALA A O 1
ATOM 1661 N N . CYS A 1 225 ? 12.971 -0.438 -23.075 1.00 90.00 225 CYS A N 1
ATOM 1662 C CA . CYS A 1 225 ? 13.977 0.572 -23.400 1.00 90.00 225 CYS A CA 1
ATOM 1663 C C . CYS A 1 225 ? 15.349 0.216 -22.812 1.00 90.00 225 CYS A C 1
ATOM 1665 O O . CYS A 1 225 ? 16.346 0.200 -23.539 1.00 90.00 225 CYS A O 1
ATOM 1667 N N . ALA A 1 226 ? 15.411 -0.126 -21.520 1.00 90.00 226 ALA A N 1
ATOM 1668 C CA . ALA A 1 226 ? 16.660 -0.476 -20.844 1.00 90.00 226 ALA A CA 1
ATOM 1669 C C . ALA A 1 226 ? 17.356 -1.692 -21.478 1.00 90.00 226 ALA A C 1
ATOM 1671 O O . ALA A 1 226 ? 18.583 -1.696 -21.634 1.00 90.00 226 ALA A O 1
ATOM 1672 N N . LEU A 1 227 ? 16.570 -2.692 -21.893 1.00 91.00 227 LEU A N 1
ATOM 1673 C CA . LEU A 1 227 ? 17.042 -3.917 -22.543 1.00 91.00 227 LEU A CA 1
ATOM 1674 C C . LEU A 1 227 ? 17.190 -3.803 -24.070 1.00 91.00 227 LEU A C 1
ATOM 1676 O O . LEU A 1 227 ? 17.645 -4.763 -24.695 1.00 91.00 227 LEU A O 1
ATOM 1680 N N . ARG A 1 228 ? 16.848 -2.651 -24.666 1.00 89.62 228 ARG A N 1
ATOM 1681 C CA . ARG A 1 228 ? 16.889 -2.392 -26.118 1.00 89.62 228 ARG A CA 1
ATOM 1682 C C . ARG A 1 228 ? 16.115 -3.432 -26.932 1.00 89.62 228 ARG A C 1
ATOM 1684 O O . ARG A 1 228 ? 16.650 -4.014 -27.875 1.00 89.62 228 ARG A O 1
ATOM 1691 N N . ILE A 1 229 ? 14.876 -3.696 -26.531 1.00 92.12 229 ILE A N 1
ATOM 1692 C CA . ILE A 1 229 ? 13.972 -4.558 -27.298 1.00 92.12 229 ILE A CA 1
ATOM 1693 C C . ILE A 1 229 ? 13.450 -3.782 -28.517 1.00 92.12 229 ILE A C 1
ATOM 1695 O O . ILE A 1 229 ? 13.225 -2.576 -28.433 1.00 92.12 229 ILE A O 1
ATOM 1699 N N . ASP A 1 230 ? 13.287 -4.464 -29.652 1.00 88.75 230 ASP A N 1
ATOM 1700 C CA . ASP A 1 230 ? 12.931 -3.840 -30.934 1.00 88.75 230 ASP A CA 1
ATOM 1701 C C . ASP A 1 230 ? 11.593 -3.069 -30.891 1.00 88.75 230 ASP A C 1
ATOM 1703 O O . ASP A 1 230 ? 11.449 -2.056 -31.571 1.00 88.75 230 ASP A O 1
ATOM 1707 N N . ASP A 1 231 ? 10.637 -3.506 -30.066 1.00 89.56 231 ASP A N 1
ATOM 1708 C CA . ASP A 1 231 ? 9.307 -2.905 -29.881 1.00 89.56 231 ASP A CA 1
ATOM 1709 C C . ASP A 1 231 ? 9.235 -1.894 -28.718 1.00 89.56 231 ASP A C 1
ATOM 1711 O O . ASP A 1 231 ? 8.157 -1.412 -28.366 1.00 89.56 231 ASP A O 1
ATOM 1715 N N . ALA A 1 232 ? 10.376 -1.498 -28.140 1.00 89.19 232 ALA A N 1
ATOM 1716 C CA . ALA A 1 232 ? 10.412 -0.580 -26.999 1.00 89.19 232 ALA A CA 1
ATOM 1717 C C . ALA A 1 232 ? 9.716 0.766 -27.276 1.00 89.19 232 ALA A C 1
ATOM 1719 O O . ALA A 1 232 ? 9.090 1.334 -26.383 1.00 89.19 232 ALA A O 1
ATOM 1720 N N . THR A 1 233 ? 9.787 1.270 -28.514 1.00 88.94 233 THR A N 1
ATOM 1721 C CA . THR A 1 233 ? 9.106 2.512 -28.915 1.00 88.94 233 THR A CA 1
ATOM 1722 C C . THR A 1 233 ? 7.585 2.363 -28.935 1.00 88.94 233 THR A C 1
ATOM 1724 O O . THR A 1 233 ? 6.885 3.306 -28.576 1.00 88.94 233 THR A O 1
ATOM 1727 N N . GLU A 1 234 ? 7.066 1.190 -29.307 1.00 92.94 234 GLU A N 1
ATOM 1728 C CA . GLU A 1 234 ? 5.625 0.915 -29.265 1.00 92.94 234 GLU A CA 1
ATOM 1729 C C . GLU A 1 234 ? 5.143 0.848 -27.812 1.00 92.94 234 GLU A C 1
ATOM 1731 O O . GLU A 1 234 ? 4.155 1.484 -27.460 1.00 92.94 234 GLU A O 1
ATOM 1736 N N . HIS A 1 235 ? 5.898 0.182 -26.932 1.00 92.44 235 HIS A N 1
ATOM 1737 C CA . HIS A 1 235 ? 5.576 0.140 -25.500 1.00 92.44 235 HIS A CA 1
ATOM 1738 C C . HIS A 1 235 ? 5.616 1.517 -24.835 1.00 92.44 235 HIS A C 1
ATOM 1740 O O . HIS A 1 235 ? 4.784 1.798 -23.976 1.00 92.44 235 HIS A O 1
ATOM 1746 N N . ALA A 1 236 ? 6.557 2.379 -25.231 1.00 88.31 236 ALA A N 1
ATOM 1747 C CA . ALA A 1 236 ? 6.598 3.759 -24.761 1.00 88.31 236 ALA A CA 1
ATOM 1748 C C . ALA A 1 236 ? 5.352 4.544 -25.199 1.00 88.31 236 ALA A C 1
ATOM 1750 O O . ALA A 1 236 ? 4.744 5.212 -24.369 1.00 88.31 236 ALA A O 1
ATOM 1751 N N . ALA A 1 237 ? 4.923 4.400 -26.457 1.00 89.62 237 ALA A N 1
ATOM 1752 C CA . ALA A 1 237 ? 3.716 5.055 -26.958 1.00 89.62 237 ALA A CA 1
ATOM 1753 C C . ALA A 1 237 ? 2.441 4.578 -26.235 1.00 89.62 237 ALA A C 1
ATOM 1755 O O . ALA A 1 237 ? 1.597 5.401 -25.885 1.00 89.62 237 ALA A O 1
ATOM 1756 N N . ASP A 1 238 ? 2.321 3.273 -25.961 1.00 92.38 238 ASP A N 1
ATOM 1757 C CA . ASP A 1 238 ? 1.199 2.717 -25.191 1.00 92.38 238 ASP A CA 1
ATOM 1758 C C . ASP A 1 238 ? 1.158 3.280 -23.759 1.00 92.38 238 ASP A C 1
ATOM 1760 O O . ASP A 1 238 ? 0.089 3.623 -23.249 1.00 92.38 238 ASP A O 1
ATOM 1764 N N . ALA A 1 239 ? 2.320 3.385 -23.105 1.00 89.56 239 ALA A N 1
ATOM 1765 C CA . ALA A 1 239 ? 2.430 3.956 -21.765 1.00 89.56 239 ALA A CA 1
ATOM 1766 C C . ALA A 1 239 ? 2.091 5.454 -21.749 1.00 89.56 239 ALA A C 1
ATOM 1768 O O . ALA A 1 239 ? 1.374 5.905 -20.857 1.00 89.56 239 ALA A O 1
ATOM 1769 N N . ASP A 1 240 ? 2.566 6.209 -22.742 1.00 87.19 240 ASP A N 1
ATOM 1770 C CA . ASP A 1 240 ? 2.290 7.639 -22.875 1.00 87.19 240 ASP A CA 1
ATOM 1771 C C . ASP A 1 240 ? 0.794 7.897 -23.070 1.00 87.19 240 ASP A C 1
ATOM 1773 O O . ASP A 1 240 ? 0.219 8.700 -22.338 1.00 87.19 240 ASP A O 1
ATOM 1777 N N . GLN A 1 241 ? 0.138 7.148 -23.961 1.00 90.19 241 GLN A N 1
ATOM 1778 C CA . GLN A 1 241 ? -1.306 7.264 -24.166 1.00 9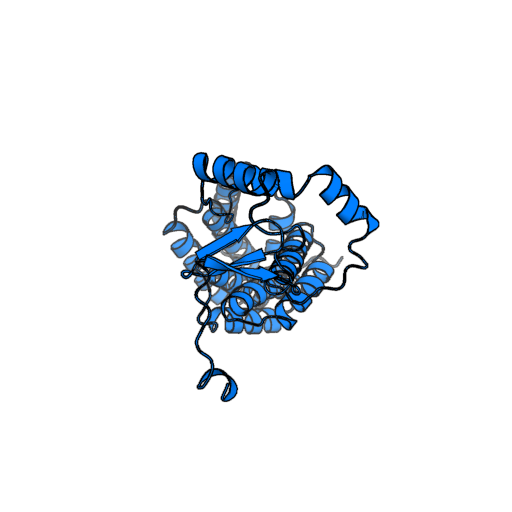0.19 241 GLN A CA 1
ATOM 1779 C C . GLN A 1 241 ? -2.092 6.946 -22.885 1.00 90.19 241 GLN A C 1
ATOM 1781 O O . GLN A 1 241 ? -3.034 7.660 -22.549 1.00 90.19 241 GLN A O 1
ATOM 1786 N N . ALA A 1 242 ? -1.702 5.902 -22.147 1.00 88.75 242 ALA A N 1
ATOM 1787 C CA . ALA A 1 242 ? -2.380 5.532 -20.906 1.00 88.75 242 ALA A CA 1
ATOM 1788 C C . ALA A 1 242 ? -2.216 6.590 -19.799 1.00 88.75 242 ALA A C 1
ATOM 1790 O O . ALA A 1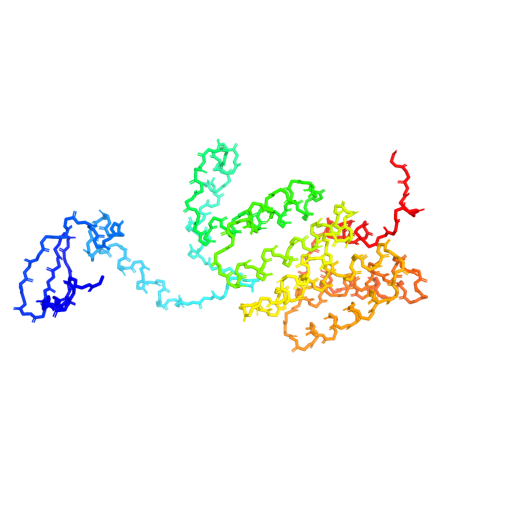 242 ? -3.136 6.795 -19.009 1.00 88.75 242 ALA A O 1
ATOM 1791 N N . LEU A 1 243 ? -1.064 7.266 -19.731 1.00 82.56 243 LEU A N 1
ATOM 1792 C CA . LEU A 1 243 ? -0.837 8.377 -18.802 1.00 82.56 243 LEU A CA 1
ATOM 1793 C C . LEU A 1 243 ? -1.616 9.636 -19.215 1.00 82.56 243 LEU A C 1
ATOM 1795 O O . LEU A 1 243 ? -2.208 10.293 -18.354 1.00 82.56 243 LEU A O 1
ATOM 1799 N N . ASP A 1 244 ? -1.677 9.932 -20.515 1.00 85.69 244 ASP A N 1
ATOM 1800 C CA . ASP A 1 244 ? -2.458 11.048 -21.062 1.00 85.69 244 ASP A CA 1
ATOM 1801 C C . ASP A 1 244 ? -3.961 10.869 -20.787 1.00 85.69 244 ASP A C 1
ATOM 1803 O O . ASP A 1 244 ? -4.635 11.818 -20.374 1.00 85.69 244 ASP A O 1
ATOM 1807 N N . ASP A 1 245 ? -4.482 9.645 -20.924 1.00 86.31 245 ASP A N 1
ATOM 1808 C CA . ASP A 1 245 ? -5.884 9.307 -20.636 1.00 86.31 245 ASP A CA 1
ATOM 1809 C C . ASP A 1 245 ? -6.251 9.502 -19.150 1.00 86.31 245 ASP A C 1
ATOM 1811 O O . ASP A 1 245 ? -7.410 9.773 -18.824 1.00 86.31 245 ASP A O 1
ATOM 1815 N N . LEU A 1 246 ? -5.273 9.407 -18.240 1.00 79.12 246 LEU A N 1
ATOM 1816 C CA . LEU A 1 246 ? -5.450 9.716 -16.816 1.00 79.12 246 LEU A CA 1
ATOM 1817 C C . LEU A 1 246 ? -5.454 11.226 -16.526 1.00 79.12 246 LEU A C 1
ATOM 1819 O O . LEU A 1 246 ? -5.781 11.626 -15.406 1.00 79.12 246 LEU A O 1
ATOM 1823 N N . GLY A 1 247 ? -5.079 12.068 -17.495 1.00 79.25 247 GLY A N 1
ATOM 1824 C CA . GLY A 1 247 ? -4.881 13.506 -17.294 1.00 79.25 247 GLY A CA 1
ATOM 1825 C C . GLY A 1 247 ? -3.757 13.821 -16.301 1.00 79.25 247 GLY A C 1
ATOM 1826 O O . GLY A 1 247 ? -3.786 14.868 -15.651 1.00 79.25 247 GLY A O 1
ATOM 1827 N N . ALA A 1 248 ? -2.808 12.897 -16.135 1.00 59.75 248 ALA A N 1
ATOM 1828 C CA . ALA A 1 248 ? -1.779 12.960 -15.111 1.00 59.75 248 ALA A CA 1
ATOM 1829 C C . ALA A 1 248 ? -0.464 13.503 -15.694 1.00 59.75 248 ALA A C 1
ATOM 1831 O O . ALA A 1 248 ? 0.243 12.805 -16.416 1.00 59.75 248 ALA A O 1
ATOM 1832 N N . ASP A 1 249 ? -0.106 14.741 -15.347 1.00 62.81 249 ASP A N 1
ATOM 1833 C CA . ASP A 1 249 ? 1.217 15.302 -15.650 1.00 62.81 249 ASP A CA 1
ATOM 1834 C C . ASP A 1 249 ? 2.220 14.857 -14.571 1.00 62.81 249 ASP A C 1
ATOM 1836 O O . ASP A 1 249 ? 2.409 15.521 -13.550 1.00 62.81 249 ASP A O 1
ATOM 1840 N N . LEU A 1 250 ? 2.793 13.660 -14.750 1.00 58.41 250 LEU A N 1
ATOM 1841 C CA . LEU A 1 250 ? 3.689 13.001 -13.787 1.00 58.41 250 LEU A CA 1
ATOM 1842 C C . LEU A 1 250 ? 5.113 12.812 -14.353 1.00 58.41 250 LEU A C 1
ATOM 1844 O O . LEU A 1 250 ? 5.567 11.673 -14.509 1.00 58.41 250 LEU A O 1
ATOM 1848 N N . PRO A 1 251 ? 5.862 13.892 -14.654 1.00 58.09 251 PRO A N 1
ATOM 1849 C CA . PRO A 1 251 ? 7.180 13.791 -15.289 1.00 58.09 251 PRO A CA 1
ATOM 1850 C C . PRO A 1 251 ? 8.187 12.987 -14.452 1.00 58.09 251 PRO A C 1
ATOM 1852 O O . PRO A 1 251 ? 8.952 12.201 -15.007 1.00 58.09 251 PRO A O 1
ATOM 1855 N N . GLY A 1 252 ? 8.117 13.085 -13.118 1.00 61.25 252 GLY A N 1
ATOM 1856 C CA . GLY A 1 252 ? 9.027 12.374 -12.215 1.00 61.25 252 GLY A CA 1
ATOM 1857 C C . GLY A 1 252 ? 8.938 10.846 -12.297 1.00 61.25 252 GLY A C 1
ATOM 1858 O O . GLY A 1 252 ? 9.937 10.160 -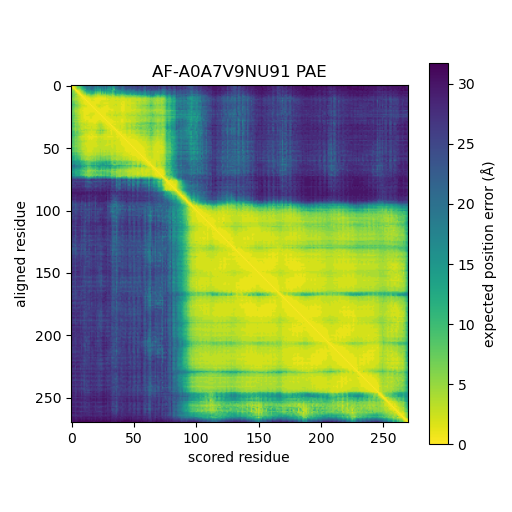12.094 1.00 61.25 252 GLY A O 1
ATOM 1859 N N . TRP A 1 253 ? 7.784 10.283 -12.677 1.00 63.31 253 TRP A N 1
ATOM 1860 C CA . TRP A 1 253 ? 7.652 8.832 -12.846 1.00 63.31 253 TRP A CA 1
ATOM 1861 C C . TRP A 1 253 ? 8.483 8.323 -14.023 1.00 63.31 253 TRP A C 1
ATOM 1863 O O . TRP A 1 253 ? 9.108 7.270 -13.923 1.00 63.31 253 TRP A O 1
ATOM 1873 N N . ARG A 1 254 ? 8.541 9.067 -15.133 1.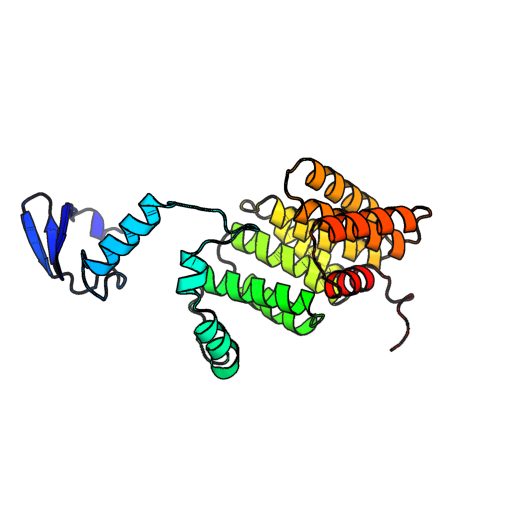00 66.75 254 ARG A N 1
ATOM 1874 C CA . ARG A 1 254 ? 9.348 8.647 -16.287 1.00 66.75 254 ARG A CA 1
ATOM 1875 C C . ARG A 1 254 ? 10.827 8.588 -15.916 1.00 66.75 254 ARG A C 1
ATOM 1877 O O . ARG A 1 254 ? 11.474 7.578 -16.184 1.00 66.75 254 ARG A O 1
ATOM 1884 N N . ASP A 1 255 ? 11.324 9.616 -15.237 1.00 68.69 255 ASP A N 1
ATOM 1885 C CA . ASP A 1 255 ? 12.738 9.719 -14.874 1.00 68.69 255 ASP A CA 1
ATOM 1886 C C . ASP A 1 255 ? 13.154 8.642 -13.870 1.00 68.69 255 ASP A C 1
ATOM 1888 O O . ASP A 1 255 ? 14.171 7.970 -14.061 1.00 68.69 255 ASP A O 1
ATOM 1892 N N . VAL A 1 256 ? 12.337 8.411 -12.839 1.00 70.56 256 VAL A N 1
ATOM 1893 C CA . VAL A 1 256 ? 12.620 7.403 -11.809 1.00 70.56 256 VAL A CA 1
ATOM 1894 C C . VAL A 1 256 ? 12.625 6.005 -12.408 1.00 70.56 256 VAL A C 1
ATOM 1896 O O . VAL A 1 256 ? 13.589 5.272 -12.210 1.00 70.56 256 VAL A O 1
ATOM 1899 N N . TYR A 1 257 ? 11.599 5.627 -13.173 1.00 73.06 257 TYR A N 1
ATOM 1900 C CA . TYR A 1 257 ? 11.503 4.271 -13.718 1.00 73.06 257 TYR A CA 1
ATOM 1901 C C . TYR A 1 257 ? 12.525 4.027 -14.836 1.00 73.06 257 TYR A C 1
ATOM 1903 O O . TYR A 1 257 ? 13.128 2.953 -14.887 1.00 73.06 257 TYR A O 1
ATOM 1911 N N . ALA A 1 258 ? 12.789 5.018 -15.694 1.00 73.56 258 ALA A N 1
ATOM 1912 C CA . ALA A 1 258 ? 13.819 4.906 -16.725 1.00 73.56 258 ALA A CA 1
ATOM 1913 C C . ALA A 1 258 ? 15.226 4.805 -16.112 1.00 73.56 258 ALA A C 1
ATOM 1915 O O . ALA A 1 258 ? 15.997 3.912 -16.483 1.00 73.56 258 ALA A O 1
ATOM 1916 N N . SER A 1 259 ? 15.549 5.659 -15.135 1.00 75.88 259 SER A N 1
ATOM 1917 C CA . SER A 1 259 ? 16.824 5.602 -14.408 1.00 75.88 259 SER A CA 1
ATOM 1918 C C . SER A 1 259 ? 16.962 4.287 -13.639 1.00 75.88 259 SER A C 1
ATOM 1920 O O . SER A 1 259 ? 17.979 3.596 -13.751 1.00 75.88 259 SER A O 1
ATOM 1922 N N . ALA A 1 260 ? 15.906 3.873 -12.936 1.00 77.00 260 ALA A N 1
ATOM 1923 C CA . ALA A 1 260 ? 15.866 2.621 -12.195 1.00 77.00 260 ALA A CA 1
ATOM 1924 C C . ALA A 1 260 ? 15.975 1.392 -13.102 1.00 77.00 260 ALA A C 1
ATOM 1926 O O . ALA A 1 260 ? 16.479 0.382 -12.646 1.00 77.00 260 ALA A O 1
ATOM 1927 N N . ALA A 1 261 ? 15.539 1.419 -14.360 1.00 75.81 261 ALA A N 1
ATOM 1928 C CA . ALA A 1 261 ? 15.665 0.260 -15.250 1.00 75.81 261 ALA A CA 1
ATOM 1929 C C . ALA A 1 261 ? 17.043 0.171 -15.937 1.00 75.81 261 ALA A C 1
ATOM 1931 O O . ALA A 1 261 ? 17.496 -0.917 -16.288 1.00 75.81 261 ALA A O 1
ATOM 1932 N N . THR A 1 262 ? 17.720 1.301 -16.155 1.00 82.44 262 THR A N 1
ATOM 1933 C CA . THR A 1 262 ? 18.877 1.391 -17.066 1.00 82.44 262 THR A CA 1
ATOM 1934 C C . THR A 1 262 ? 20.167 0.851 -16.437 1.00 82.44 262 THR A C 1
ATOM 1936 O O . THR A 1 262 ? 20.552 1.341 -15.388 1.00 82.44 262 THR A O 1
ATOM 1939 N N . PRO A 1 263 ? 20.928 -0.085 -17.030 1.00 82.94 263 PRO A N 1
ATOM 1940 C CA . PRO A 1 263 ? 22.212 -0.539 -16.473 1.00 82.94 263 PRO A CA 1
ATOM 1941 C C . PRO A 1 263 ? 23.232 0.586 -16.224 1.00 82.94 263 PRO A C 1
ATOM 1943 O O . PRO A 1 263 ? 23.298 1.556 -16.974 1.00 82.94 263 PRO A O 1
ATOM 1946 N N . ALA A 1 264 ? 24.072 0.453 -15.188 1.00 77.12 264 ALA A N 1
ATOM 1947 C CA . ALA A 1 264 ? 24.984 1.530 -14.758 1.00 77.12 264 ALA A CA 1
ATOM 1948 C C . ALA A 1 264 ? 26.011 1.919 -15.832 1.00 77.12 264 ALA A C 1
ATOM 1950 O O . ALA A 1 264 ? 26.412 3.070 -15.926 1.00 77.12 264 ALA A O 1
ATOM 1951 N N . SER A 1 265 ? 26.385 0.967 -16.685 1.00 74.62 265 SER A N 1
ATOM 1952 C CA . SER A 1 265 ? 27.266 1.180 -17.836 1.00 74.62 265 SER A CA 1
ATOM 1953 C C . SER A 1 265 ? 26.657 2.042 -18.950 1.00 74.62 265 SER A C 1
ATOM 1955 O O . SER A 1 265 ? 27.351 2.339 -19.922 1.00 74.62 265 SER A O 1
ATOM 1957 N N . ARG A 1 266 ? 25.369 2.395 -18.852 1.00 76.81 266 ARG A N 1
ATOM 1958 C CA . ARG A 1 266 ? 24.593 3.088 -19.892 1.00 76.81 266 ARG A CA 1
ATOM 1959 C C . ARG A 1 266 ? 23.983 4.410 -19.429 1.00 76.81 266 ARG A C 1
ATOM 1961 O O . ARG A 1 266 ? 23.253 5.017 -20.204 1.00 76.81 266 ARG A O 1
ATOM 1968 N N . LEU A 1 267 ? 24.258 4.835 -18.200 1.00 70.94 267 LEU A N 1
ATOM 1969 C CA . LEU A 1 267 ? 23.908 6.174 -17.735 1.00 70.94 267 LEU A CA 1
ATOM 1970 C C . LEU A 1 267 ? 24.988 7.153 -18.207 1.00 70.94 267 LEU A C 1
ATOM 1972 O O . LEU A 1 267 ? 26.175 6.818 -18.164 1.00 70.94 267 LEU A O 1
ATOM 1976 N N . ASP A 1 268 ? 24.587 8.339 -18.666 1.00 59.47 268 ASP A N 1
ATOM 1977 C CA . ASP A 1 268 ? 25.549 9.405 -18.948 1.00 59.47 268 ASP A CA 1
ATOM 1978 C C . ASP A 1 268 ? 26.290 9.763 -17.646 1.00 59.47 268 ASP A C 1
ATOM 1980 O O . ASP A 1 268 ? 25.651 9.892 -16.596 1.00 59.47 268 ASP A O 1
ATOM 1984 N N . PRO A 1 269 ? 27.629 9.895 -17.662 1.00 48.25 269 PRO A N 1
ATOM 1985 C CA . PRO A 1 269 ? 28.351 10.390 -16.502 1.00 48.25 269 PRO A CA 1
ATOM 1986 C C . PRO A 1 269 ? 27.934 11.846 -16.252 1.00 48.25 269 PRO A C 1
ATOM 1988 O O . PRO A 1 269 ? 28.127 12.699 -17.119 1.00 48.25 269 PRO A O 1
ATOM 1991 N N . ALA A 1 270 ? 27.332 12.088 -15.085 1.00 45.91 270 ALA A N 1
ATOM 1992 C CA . ALA A 1 270 ? 26.947 13.415 -14.602 1.00 45.91 270 ALA A CA 1
ATOM 1993 C C . ALA A 1 270 ? 28.149 14.363 -14.449 1.00 45.91 270 ALA A C 1
ATOM 1995 O O . ALA A 1 270 ? 29.257 13.878 -14.108 1.00 45.91 270 ALA A O 1
#

Foldseek 3Di:
DVVVPPDDDFAFDFFDFQWTAGPVGDIDGNPCCVVVPNPRGGPPPVVVVVQVVPVVVPPDDDPPVDDDPVVCVVCPPVVVVVCVVPPPVDDPDPLDPVLLVCLQVVLVVCLLVVVLVSSLVSLVVSCVSDDALQSLLQSLLQNLLSCLLVVNLVSSLVSLVRNVPRPNYDVVSNLSSLLSNLLSCLQVLHPVSLVSLVVQCVVLVVDPDLVSNLLSLLSNLLSCVQNVPVCSVVSVVVSVVSCVVVVDPRPSSNVSSNSSNHHPVPDDDD

Mean predicted aligned error: 14.43 Å

Sequence (270 aa):
MSTYADNAPLIIERAEGRELIDVDGNRYLDAISSLWVTTLGHRVPELDDALREQVDRIAHSTLLGNGNVAAIQLGDAEMARSALNSELATARMMGTVADHELELLGGITEMLAGNVSEARTMIEGSASTASNEGQVAYSYGALAIAYAADREPKLALDAADRSMAAKGGTYLDRQLAKTGQALAFAQQDDRRALTVADELVKRANESTDSVAQATALLVRASVACALRIDDATEHAADADQALDDLGADLPGWRDVYASAATPASRLDPA

pLDDT: mean 81.4, std 15.82, range [41.19, 98.06]

Nearest PDB structures (foldseek):
  6hix-assembly1_BE  TM=6.569E-01  e=2.323E-01  Trypanosoma brucei brucei
  4r7s-assembly1_A  TM=4.670E-01  e=5.866E-02  Parabacteroides merdae ATCC 43184
  2dba-assembly1_A  TM=6.946E-01  e=3.916E-01  Homo sapiens
  4lct-assembly1_A  TM=4.802E-01  e=1.315E-01  Arabidopsis thaliana
  8h3a-assembly1_A  TM=4.232E-01  e=2.436E-01  Homo sapiens

Radius of gyration: 23.98 Å; Cα contacts (8 Å, |Δi|>4): 379; chains: 1; bounding box: 58×41×70 Å